Protein AF-A0A5K1K0B8-F1 (afdb_monomer)

InterPro domains:
  IPR001563 Peptidase S10, serine carboxypeptidase [PF00450] (5-102)
  IPR029058 Alpha/Beta hydrolase fold [G3DSA:3.40.50.1820] (1-110)
  IPR029058 Alpha/Beta hydrolase fold [SSF53474] (10-107)

Solvent-accessible surface area (backbone atoms only — not comparable to full-atom values): 13292 Å² total; per-residue (Å²): 133,56,65,64,24,70,62,35,40,52,29,40,79,66,72,46,72,46,76,51,72,35,16,38,45,14,81,89,72,34,40,64,57,55,53,52,50,46,49,54,18,37,42,63,92,38,65,26,72,94,64,81,63,17,10,62,39,70,32,94,87,73,40,80,36,31,38,21,28,29,54,76,57,35,34,45,37,43,32,57,84,14,28,84,54,33,58,76,67,29,45,68,56,37,48,43,46,43,53,38,59,73,74,39,82,60,54,61,18,26,65,42,74,44,97,87,69,50,79,47,46,36,79,39,74,38,76,89,49,64,52,100,63,73,78,47,71,81,59,45,74,38,67,76,103,48,76,75,46,69,51,66,75,55,67,69,57,53,54,53,48,54,61,47,58,78,67,63,72,86,79,89,68,79,79,75,83,85,67,80,90,75,88,77,83,81,88,85,83,89,83,90,82,90,77,87,80,80,77,78,80,73,87,70,86,73,86,77,81,83,86,79,86,91,131

pLDDT: mean 80.83, std 24.66, range [28.72, 98.56]

Radius of gyration: 24.15 Å; Cα contacts (8 Å, |Δi|>4): 281; chains: 1; bounding box: 70×45×61 Å

Structure (mmCIF, N/CA/C/O backbone):
data_AF-A0A5K1K0B8-F1
#
_entry.id   AF-A0A5K1K0B8-F1
#
loop_
_atom_site.group_PDB
_atom_site.id
_atom_site.type_symbol
_atom_site.label_atom_id
_atom_site.label_alt_id
_atom_site.label_comp_id
_atom_site.label_asym_id
_atom_site.label_entity_id
_atom_site.label_seq_id
_atom_site.pdbx_PDB_ins_code
_atom_site.Cartn_x
_atom_site.Cartn_y
_atom_site.Cartn_z
_atom_site.occupancy
_atom_site.B_iso_or_equiv
_atom_site.auth_seq_id
_atom_site.auth_comp_id
_atom_site.auth_asym_id
_atom_site.auth_atom_id
_atom_site.pdbx_PDB_model_num
ATOM 1 N N . MET A 1 1 ? 8.050 13.402 18.708 1.00 50.59 1 MET A N 1
ATOM 2 C CA . MET A 1 1 ? 6.615 13.274 18.382 1.00 50.59 1 MET A CA 1
ATOM 3 C C . MET A 1 1 ? 6.470 12.218 17.305 1.00 50.59 1 MET A C 1
ATOM 5 O O . MET A 1 1 ? 7.175 12.314 16.309 1.00 50.59 1 MET A O 1
ATOM 9 N N . ALA A 1 2 ? 5.617 11.218 17.516 1.00 68.62 2 ALA A N 1
ATOM 10 C CA . ALA A 1 2 ? 5.215 10.294 16.462 1.00 68.62 2 ALA A CA 1
ATOM 11 C C . ALA A 1 2 ? 4.198 11.010 15.557 1.00 68.62 2 ALA A C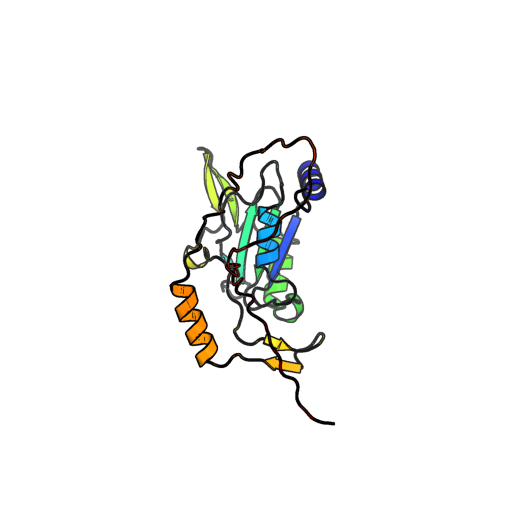 1
ATOM 13 O O . ALA A 1 2 ? 3.177 11.504 16.040 1.00 68.62 2 ALA A O 1
ATOM 14 N N . PHE A 1 3 ? 4.519 11.139 14.268 1.00 74.00 3 PHE A N 1
ATOM 15 C CA . PHE A 1 3 ? 3.668 11.784 13.262 1.00 74.00 3 PHE A CA 1
ATOM 16 C C . PHE A 1 3 ? 2.239 11.191 13.303 1.00 74.00 3 PHE A C 1
ATOM 18 O O . PHE A 1 3 ? 2.076 10.009 13.582 1.00 74.00 3 PHE A O 1
ATOM 25 N N . LEU A 1 4 ? 1.208 12.026 13.114 1.00 86.38 4 LEU A N 1
ATOM 26 C CA . LEU A 1 4 ? -0.233 11.686 13.149 1.00 86.38 4 LEU A CA 1
ATOM 27 C C . LEU A 1 4 ? -0.828 11.146 14.463 1.00 86.38 4 LEU A C 1
ATOM 29 O O . LEU A 1 4 ? -2.041 10.964 14.521 1.00 86.38 4 LEU A O 1
ATOM 33 N N . THR A 1 5 ? -0.055 10.933 15.530 1.00 88.44 5 THR A N 1
ATOM 34 C CA . THR A 1 5 ? -0.576 10.255 16.737 1.00 88.44 5 THR A CA 1
ATOM 35 C C . THR A 1 5 ? -1.745 10.983 17.406 1.00 88.44 5 THR A C 1
ATOM 37 O O . THR A 1 5 ? -2.705 10.333 17.811 1.00 88.44 5 THR A O 1
ATOM 40 N N . GLU A 1 6 ? -1.724 12.315 17.499 1.00 91.75 6 GLU A N 1
ATOM 41 C CA . GLU A 1 6 ? -2.847 13.066 18.088 1.00 91.75 6 GLU A CA 1
ATOM 42 C C . GLU A 1 6 ? -4.126 12.928 17.251 1.00 91.75 6 GLU A C 1
ATOM 44 O O . GLU A 1 6 ? -5.193 12.637 17.791 1.00 91.75 6 GLU A O 1
ATOM 49 N N . LEU A 1 7 ? -4.004 13.052 15.922 1.00 92.94 7 LEU A N 1
ATOM 50 C CA . LEU A 1 7 ? -5.110 12.836 14.987 1.00 92.94 7 LEU A CA 1
ATOM 51 C C . LEU A 1 7 ? -5.662 11.412 15.118 1.00 92.94 7 LEU A C 1
ATOM 53 O O . LEU A 1 7 ? -6.870 11.222 15.228 1.00 92.94 7 LEU A O 1
ATOM 57 N N . ALA A 1 8 ? -4.775 10.419 15.131 1.00 94.31 8 ALA A N 1
ATOM 58 C CA . ALA A 1 8 ? -5.122 9.007 15.201 1.00 94.31 8 ALA A CA 1
ATOM 59 C C . ALA A 1 8 ? -5.784 8.625 16.532 1.00 94.31 8 ALA A C 1
ATOM 61 O O . ALA A 1 8 ? -6.753 7.861 16.549 1.00 94.31 8 ALA A O 1
ATOM 62 N N . THR A 1 9 ? -5.299 9.188 17.639 1.00 92.25 9 THR A N 1
ATOM 63 C CA . THR A 1 9 ? -5.880 9.001 18.974 1.00 92.25 9 THR A CA 1
ATOM 64 C C . THR A 1 9 ? -7.286 9.591 19.018 1.00 92.25 9 THR A C 1
ATOM 66 O O . THR A 1 9 ? -8.226 8.887 19.380 1.00 92.25 9 THR A O 1
ATOM 69 N N . ASN A 1 10 ? -7.466 10.828 18.542 1.00 95.06 10 ASN A N 1
ATOM 70 C CA . ASN A 1 10 ? -8.782 11.464 18.501 1.00 95.06 10 ASN A CA 1
ATOM 71 C C . ASN A 1 10 ? -9.764 10.702 17.594 1.00 95.06 10 ASN A C 1
ATOM 73 O O . ASN A 1 10 ? -10.896 10.435 17.994 1.00 95.06 10 ASN A O 1
ATOM 77 N N . ALA A 1 11 ? -9.319 10.278 16.406 1.00 95.88 11 ALA A N 1
ATOM 78 C CA . ALA A 1 11 ? -10.119 9.453 15.503 1.00 95.88 11 ALA A CA 1
ATOM 79 C C . ALA A 1 11 ? -10.559 8.143 16.176 1.00 95.88 11 ALA A C 1
ATOM 81 O O . ALA A 1 11 ? -11.732 7.780 16.106 1.00 95.88 11 ALA A O 1
ATOM 82 N N . SER A 1 12 ? -9.648 7.484 16.902 1.00 94.00 12 SER A N 1
ATOM 83 C CA . SER A 1 12 ? -9.950 6.263 17.660 1.00 94.00 12 SER A CA 1
ATOM 84 C C . SER A 1 12 ? -11.019 6.510 18.732 1.00 94.00 12 SER A C 1
ATOM 86 O O . SER A 1 12 ? -12.000 5.774 18.800 1.00 94.00 12 SER A O 1
ATOM 88 N N . GLU A 1 13 ? -10.883 7.574 19.531 1.00 94.75 13 GLU A N 1
ATOM 89 C CA . GLU A 1 13 ? -11.851 7.952 20.578 1.00 94.75 13 GLU A CA 1
ATOM 90 C C . GLU A 1 13 ? -13.236 8.304 20.021 1.00 94.75 13 GLU A C 1
ATOM 92 O O . GLU A 1 13 ? -14.252 8.126 20.695 1.00 94.75 13 GLU A O 1
ATOM 97 N N . LYS A 1 14 ? -13.286 8.825 18.791 1.00 96.38 14 LYS A N 1
ATOM 98 C CA . LYS A 1 14 ? -14.525 9.199 18.097 1.00 96.38 14 LYS A CA 1
ATOM 99 C C . LYS A 1 14 ? -15.062 8.110 17.174 1.00 96.38 14 LYS A C 1
ATOM 101 O O . LYS A 1 14 ? -16.044 8.359 16.479 1.00 96.38 14 LYS A O 1
ATOM 106 N N . ASN A 1 15 ? -14.459 6.920 17.185 1.00 94.19 15 ASN A N 1
ATOM 107 C CA . ASN A 1 15 ? -14.831 5.804 16.317 1.00 94.19 15 ASN A CA 1
ATOM 108 C C . ASN A 1 15 ? -14.835 6.187 14.820 1.00 94.19 15 ASN A C 1
ATOM 110 O O . ASN A 1 15 ? -15.684 5.742 14.050 1.00 94.19 15 ASN A O 1
ATOM 114 N N . VAL A 1 16 ? -13.901 7.053 14.416 1.00 96.25 16 VAL A N 1
ATOM 115 C CA . VAL A 1 16 ? -13.688 7.454 13.023 1.00 96.25 16 VAL A CA 1
ATOM 116 C C . VAL A 1 16 ? -12.757 6.441 12.369 1.00 96.25 16 VAL A C 1
ATOM 118 O O . VAL A 1 16 ? -11.635 6.232 12.833 1.00 96.25 16 VAL A O 1
ATOM 121 N N . ALA A 1 17 ? -13.222 5.823 11.286 1.00 95.00 17 ALA A N 1
ATOM 122 C CA . ALA A 1 17 ? -12.405 4.924 10.485 1.00 95.00 17 ALA A CA 1
ATOM 123 C C . ALA A 1 17 ? -11.389 5.710 9.646 1.00 95.00 17 ALA A C 1
ATOM 125 O O . ALA A 1 17 ? -11.716 6.744 9.059 1.00 95.00 17 ALA A O 1
ATOM 126 N N . VAL A 1 18 ? -10.162 5.199 9.575 1.00 96.38 18 VAL A N 1
ATOM 127 C CA . VAL A 1 18 ? -9.082 5.762 8.761 1.00 96.38 18 VAL A CA 1
ATOM 128 C C . VAL A 1 18 ? -8.634 4.706 7.766 1.00 96.38 18 VAL A C 1
ATOM 130 O O . VAL A 1 18 ? -8.242 3.606 8.147 1.00 96.38 18 VAL A O 1
ATOM 133 N N . MET A 1 19 ? -8.670 5.046 6.482 1.00 97.00 19 MET A N 1
ATOM 134 C CA . MET A 1 19 ? -8.166 4.184 5.421 1.00 97.00 19 MET A CA 1
ATOM 135 C C . MET A 1 19 ? -7.033 4.884 4.683 1.00 97.00 19 MET A C 1
ATOM 137 O O . MET A 1 19 ? -7.197 5.996 4.182 1.00 97.00 19 MET A O 1
ATOM 141 N N . LEU A 1 20 ? -5.890 4.212 4.609 1.00 97.44 20 LEU A N 1
ATOM 142 C CA . LEU A 1 20 ? -4.734 4.621 3.826 1.00 97.44 20 LEU A CA 1
ATOM 143 C C . LEU A 1 20 ? -4.538 3.592 2.723 1.00 97.44 20 LEU A C 1
ATOM 145 O O . LEU A 1 20 ? -4.406 2.400 2.994 1.00 97.44 20 LEU A O 1
ATOM 149 N N . TYR A 1 21 ? -4.534 4.046 1.478 1.00 97.88 21 TYR A N 1
ATOM 150 C CA . TYR A 1 21 ? -4.360 3.167 0.334 1.00 97.88 21 TYR A CA 1
ATOM 151 C C . TYR A 1 21 ? -3.285 3.704 -0.604 1.00 97.88 21 TYR A C 1
ATOM 153 O O . TYR A 1 21 ? -3.011 4.905 -0.642 1.00 97.88 21 TYR A O 1
ATOM 161 N N . SER A 1 22 ? -2.608 2.805 -1.307 1.00 98.12 22 SER A N 1
ATOM 162 C CA . SER A 1 22 ? -1.477 3.145 -2.175 1.00 98.12 22 SER A CA 1
ATOM 163 C C . SER A 1 22 ? -1.423 2.206 -3.375 1.00 98.12 22 SER A C 1
ATOM 165 O O . SER A 1 22 ? -1.901 1.075 -3.302 1.00 98.12 22 SER A O 1
ATOM 167 N N . GLY A 1 23 ? -0.852 2.679 -4.479 1.00 97.88 23 GLY A N 1
ATOM 168 C CA . GLY A 1 23 ? -0.480 1.837 -5.610 1.00 97.88 23 GLY A CA 1
ATOM 169 C C . GLY A 1 23 ? 0.939 1.296 -5.420 1.00 97.88 23 GLY A C 1
ATOM 170 O O . GLY A 1 23 ? 1.815 2.030 -4.953 1.00 97.88 23 GLY A O 1
ATOM 171 N N . ASN A 1 24 ? 1.191 0.028 -5.748 1.00 96.44 24 ASN A N 1
ATOM 172 C CA . ASN A 1 24 ? 2.534 -0.555 -5.617 1.00 96.44 24 ASN A CA 1
ATOM 173 C C . ASN A 1 24 ? 3.552 0.037 -6.614 1.00 96.44 24 ASN A C 1
ATOM 175 O O . ASN A 1 24 ? 4.738 0.080 -6.295 1.00 96.44 24 ASN A O 1
ATOM 179 N N . ASP A 1 25 ? 3.096 0.535 -7.767 1.00 95.81 25 ASP A N 1
ATOM 180 C CA . ASP A 1 25 ? 3.929 1.132 -8.822 1.00 95.81 25 ASP A CA 1
ATOM 181 C C . ASP A 1 25 ? 4.172 2.642 -8.616 1.00 95.81 25 ASP A C 1
ATOM 183 O O . ASP A 1 25 ? 4.702 3.314 -9.504 1.00 95.81 25 ASP A O 1
ATOM 187 N N . ASP A 1 26 ? 3.751 3.222 -7.485 1.00 95.38 26 ASP A N 1
ATOM 188 C CA . ASP A 1 26 ? 3.970 4.644 -7.214 1.00 95.38 26 ASP A CA 1
ATOM 189 C C . ASP A 1 26 ? 5.406 4.899 -6.739 1.00 95.38 26 ASP A C 1
ATOM 191 O O . ASP A 1 26 ? 5.812 4.458 -5.664 1.00 95.38 26 ASP A O 1
ATOM 195 N N . SER A 1 27 ? 6.174 5.651 -7.527 1.00 91.75 27 SER A N 1
ATOM 196 C CA . SER A 1 27 ? 7.515 6.112 -7.161 1.00 91.75 27 SER A CA 1
ATOM 197 C C . SER A 1 27 ? 7.545 7.541 -6.608 1.00 91.75 27 SER A C 1
ATOM 199 O O . SER A 1 27 ? 8.566 7.938 -6.045 1.00 91.75 27 SER A O 1
ATOM 201 N N . LEU A 1 28 ? 6.453 8.313 -6.725 1.00 92.31 28 LEU A N 1
ATOM 202 C CA . LEU A 1 28 ? 6.348 9.661 -6.157 1.00 92.31 28 LEU A CA 1
ATOM 203 C C . LEU A 1 28 ? 6.057 9.592 -4.657 1.00 92.31 28 LEU A C 1
ATOM 205 O O . LEU A 1 28 ? 6.730 10.249 -3.862 1.00 92.31 28 LEU A O 1
ATOM 209 N N . VAL A 1 29 ? 5.063 8.787 -4.275 1.00 94.75 29 VAL A N 1
ATOM 210 C CA . VAL A 1 29 ? 4.673 8.547 -2.879 1.00 94.75 29 VAL A CA 1
ATOM 211 C C . VAL A 1 29 ? 4.571 7.042 -2.650 1.00 94.75 29 VAL A C 1
ATOM 213 O O . VAL A 1 29 ? 3.494 6.465 -2.529 1.00 94.75 29 VAL A O 1
ATOM 216 N N . ALA A 1 30 ? 5.733 6.391 -2.612 1.00 95.06 30 ALA A N 1
ATOM 217 C CA . ALA A 1 30 ? 5.810 4.941 -2.507 1.00 95.06 30 ALA A CA 1
ATOM 218 C C . ALA A 1 30 ? 5.079 4.395 -1.272 1.00 95.06 30 ALA A C 1
ATOM 220 O O . ALA A 1 30 ? 5.259 4.880 -0.151 1.00 95.06 30 ALA A O 1
ATOM 221 N N . HIS A 1 31 ? 4.323 3.315 -1.476 1.00 96.50 31 HIS A N 1
ATOM 222 C CA . HIS A 1 31 ? 3.523 2.650 -0.444 1.00 96.50 31 HIS A CA 1
ATOM 223 C C . HIS A 1 31 ? 4.323 2.268 0.811 1.00 96.50 31 HIS A C 1
ATOM 225 O O . HIS A 1 31 ? 3.808 2.346 1.925 1.00 96.50 31 HIS A O 1
ATOM 231 N N . ARG A 1 32 ? 5.616 1.944 0.668 1.00 94.31 32 ARG A N 1
ATOM 232 C CA . ARG A 1 32 ? 6.493 1.651 1.811 1.00 94.31 32 ARG A CA 1
ATOM 233 C C . ARG A 1 32 ? 6.603 2.831 2.784 1.00 94.31 32 ARG A C 1
ATOM 235 O O . ARG A 1 32 ? 6.718 2.620 3.988 1.00 94.31 32 ARG A O 1
ATOM 242 N N . GLY A 1 33 ? 6.535 4.068 2.290 1.00 94.31 33 GLY A N 1
ATOM 243 C CA . GLY A 1 33 ? 6.468 5.262 3.135 1.00 94.31 33 GLY A CA 1
ATOM 244 C C . GLY A 1 33 ? 5.190 5.292 3.975 1.00 94.31 33 GLY A C 1
ATOM 245 O O . GLY A 1 33 ? 5.258 5.532 5.181 1.00 94.31 33 GLY A O 1
ATOM 246 N N . THR A 1 34 ? 4.046 4.968 3.367 1.00 95.50 34 THR A N 1
ATOM 247 C CA . THR A 1 34 ? 2.757 4.813 4.060 1.00 95.50 34 THR A CA 1
ATOM 248 C C . THR A 1 34 ? 2.847 3.759 5.164 1.00 95.50 34 THR A C 1
ATOM 250 O O . THR A 1 34 ? 2.461 4.028 6.299 1.00 95.50 34 THR A O 1
ATOM 253 N N . GLU A 1 35 ? 3.422 2.590 4.875 1.00 95.25 35 GLU A N 1
ATOM 254 C CA . GLU A 1 35 ? 3.600 1.507 5.854 1.00 95.25 35 GLU A CA 1
ATOM 255 C C . GLU A 1 35 ? 4.479 1.923 7.041 1.00 95.25 35 GLU A C 1
ATOM 257 O O . GLU A 1 35 ? 4.136 1.652 8.193 1.00 95.25 35 GLU A O 1
ATOM 262 N N . VAL A 1 36 ? 5.591 2.620 6.782 1.00 94.44 36 VAL A N 1
ATOM 263 C CA . VAL A 1 36 ? 6.480 3.137 7.836 1.00 94.44 36 VAL A CA 1
ATOM 264 C C . VAL A 1 36 ? 5.761 4.173 8.700 1.00 94.44 36 VAL A C 1
ATOM 266 O O . VAL A 1 36 ? 5.883 4.141 9.925 1.00 94.44 36 VAL A O 1
ATOM 269 N N . VAL A 1 37 ? 4.990 5.076 8.088 1.00 94.56 37 VAL A N 1
ATOM 270 C CA . VAL A 1 37 ? 4.190 6.066 8.822 1.00 94.56 37 VAL A CA 1
ATOM 271 C C . VAL A 1 37 ? 3.155 5.377 9.706 1.00 94.56 37 VAL A C 1
ATOM 273 O O . VAL A 1 37 ? 3.053 5.723 10.884 1.00 94.56 37 VAL A O 1
ATOM 276 N N . ILE A 1 38 ? 2.434 4.382 9.182 1.00 95.3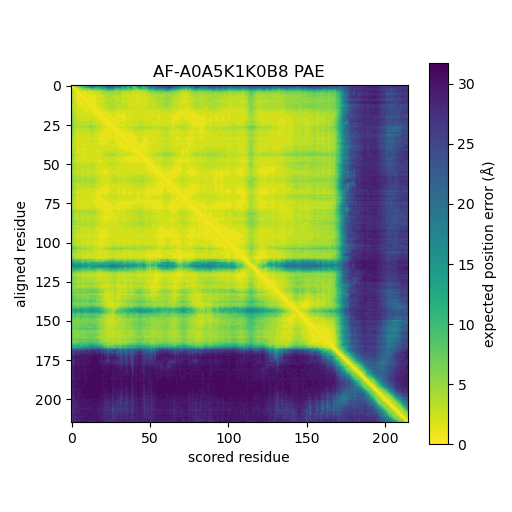8 38 ILE A N 1
ATOM 277 C CA . ILE A 1 38 ? 1.468 3.600 9.961 1.00 95.38 38 ILE A CA 1
ATOM 278 C C . ILE A 1 38 ? 2.163 2.932 11.142 1.00 95.38 38 ILE A C 1
ATOM 280 O O . ILE A 1 38 ? 1.705 3.085 12.272 1.00 95.38 38 ILE A O 1
ATOM 284 N N . GLN A 1 39 ? 3.286 2.247 10.911 1.00 95.06 39 GLN A N 1
ATOM 285 C CA . GLN A 1 39 ? 3.991 1.550 11.986 1.00 95.06 39 GLN A CA 1
ATOM 286 C C . GLN A 1 39 ? 4.575 2.483 13.047 1.00 95.06 39 GLN A C 1
ATOM 288 O O . GLN A 1 39 ? 4.790 2.065 14.180 1.00 95.06 39 GLN A O 1
ATOM 293 N N . ASN A 1 40 ? 4.786 3.757 12.720 1.00 94.88 40 ASN A N 1
ATOM 294 C CA . ASN A 1 40 ? 5.222 4.757 13.687 1.00 94.88 40 ASN A CA 1
ATOM 295 C C . ASN A 1 40 ? 4.057 5.528 14.340 1.00 94.88 40 ASN A C 1
ATOM 297 O O . ASN A 1 40 ? 4.301 6.323 15.245 1.00 94.88 40 ASN A O 1
ATOM 301 N N . THR A 1 41 ? 2.805 5.311 13.922 1.00 95.00 41 THR A N 1
ATOM 302 C CA . THR A 1 41 ? 1.610 6.005 14.438 1.00 95.00 41 THR A CA 1
ATOM 303 C C . THR A 1 41 ? 0.927 5.181 15.532 1.00 95.00 41 THR A C 1
ATOM 305 O O . THR A 1 41 ? 0.734 3.979 15.374 1.00 95.00 41 THR A O 1
ATOM 308 N N . THR A 1 42 ? 0.496 5.813 16.628 1.00 94.12 42 THR A N 1
ATOM 309 C CA . THR A 1 42 ? -0.319 5.148 17.663 1.00 94.12 42 THR A CA 1
ATOM 310 C C . THR A 1 42 ? -1.810 5.329 17.395 1.00 94.12 42 THR A C 1
ATOM 312 O O . THR A 1 42 ? -2.301 6.456 17.369 1.00 94.12 42 THR A O 1
ATOM 315 N N . PHE A 1 43 ? -2.535 4.218 17.231 1.00 94.06 43 PHE A N 1
ATOM 316 C CA . PHE A 1 43 ? -3.985 4.183 17.009 1.00 94.06 43 PHE A CA 1
ATOM 317 C C . PHE A 1 43 ? -4.636 3.033 17.783 1.00 94.06 43 PHE A C 1
ATOM 319 O O . PHE A 1 43 ? -4.088 1.933 17.894 1.00 94.06 43 PHE A O 1
ATOM 326 N N . GLY A 1 44 ? -5.808 3.289 18.370 1.00 92.56 44 GLY A N 1
ATOM 327 C CA . GLY A 1 44 ? -6.461 2.343 19.280 1.00 92.56 44 GLY A CA 1
ATOM 328 C C . GLY A 1 44 ? -5.585 1.938 20.477 1.00 92.56 44 GLY A C 1
ATOM 329 O O . GLY A 1 44 ? -5.631 0.791 20.911 1.00 92.56 44 GLY A O 1
A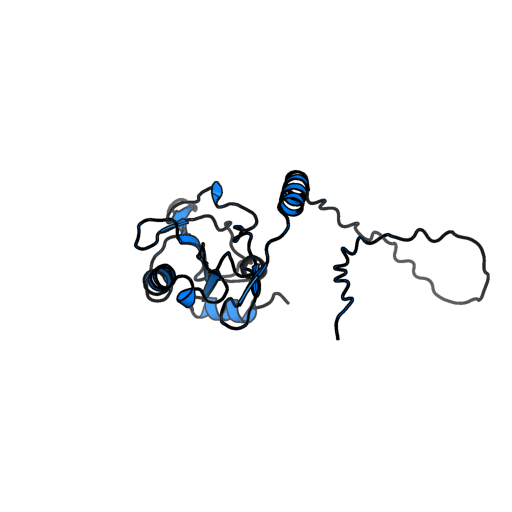TOM 330 N N . GLY A 1 45 ? -4.747 2.858 20.971 1.00 92.06 45 GLY A N 1
ATOM 331 C CA . GLY A 1 45 ? -3.887 2.662 22.147 1.00 92.06 45 GLY A CA 1
ATOM 332 C C . GLY A 1 45 ? -2.594 1.870 21.916 1.00 92.06 45 GLY A C 1
ATOM 333 O O . GLY A 1 45 ? -1.805 1.739 22.847 1.00 92.06 45 GLY A O 1
ATOM 334 N N . ILE A 1 46 ? -2.346 1.369 20.701 1.00 93.00 46 ILE A N 1
ATOM 335 C CA . ILE A 1 46 ? -1.159 0.572 20.354 1.00 93.00 46 ILE A CA 1
ATOM 336 C C . ILE A 1 46 ? -0.461 1.216 19.151 1.00 93.00 46 ILE A C 1
ATOM 338 O O . ILE A 1 46 ? -1.121 1.695 18.226 1.00 93.00 46 ILE A O 1
ATOM 342 N N . GLN A 1 47 ? 0.873 1.264 19.176 1.00 95.38 47 GLN A N 1
ATOM 343 C CA . GLN A 1 47 ? 1.658 1.757 18.047 1.00 95.38 47 GLN A CA 1
ATOM 344 C C . GLN A 1 47 ? 1.638 0.742 16.903 1.00 95.38 47 GLN A C 1
ATOM 346 O O . GLN A 1 47 ? 2.018 -0.410 17.105 1.00 95.38 47 GLN A O 1
ATOM 351 N N . GLY A 1 48 ? 1.231 1.198 15.718 1.00 95.25 48 GLY A N 1
ATOM 352 C CA . GLY A 1 48 ? 1.350 0.437 14.486 1.00 95.25 48 GLY A CA 1
ATOM 353 C C . GLY A 1 48 ? 0.470 -0.810 14.412 1.00 95.25 48 GLY A C 1
ATOM 354 O O . GLY A 1 48 ? -0.269 -1.135 15.339 1.00 95.25 48 GLY A O 1
ATOM 355 N N . PHE A 1 49 ? 0.509 -1.528 13.291 1.00 96.31 49 PHE A N 1
ATOM 356 C CA . PHE A 1 49 ? -0.196 -2.807 13.192 1.00 96.31 49 PHE A CA 1
ATOM 357 C C . PHE A 1 49 ? 0.530 -3.887 13.986 1.00 96.31 49 PHE A C 1
ATOM 359 O O . PHE A 1 49 ? 1.749 -4.035 13.884 1.00 96.31 49 PHE A O 1
ATOM 366 N N . SER A 1 50 ? -0.241 -4.670 14.738 1.00 95.12 50 SER A N 1
ATOM 367 C CA . SER A 1 50 ? 0.276 -5.787 15.536 1.00 95.12 50 SER A CA 1
ATOM 368 C C . SER A 1 50 ? 0.615 -7.011 14.684 1.00 95.12 50 SER A C 1
ATOM 370 O O . SER A 1 50 ? 1.412 -7.858 15.093 1.00 95.12 50 SER A O 1
ATOM 372 N N . ARG A 1 51 ? 0.033 -7.096 13.484 1.00 94.06 51 ARG A N 1
ATOM 373 C CA . ARG A 1 51 ? 0.322 -8.117 12.481 1.00 94.06 51 ARG A CA 1
ATOM 374 C C . ARG A 1 51 ? 0.780 -7.474 11.186 1.00 94.06 51 ARG A C 1
ATOM 376 O O . ARG A 1 51 ? 0.345 -6.388 10.811 1.00 94.06 51 ARG A O 1
ATOM 383 N N . ARG A 1 52 ? 1.702 -8.150 10.508 1.00 93.69 52 ARG A N 1
ATOM 384 C CA . ARG A 1 52 ? 2.244 -7.673 9.242 1.00 93.69 52 ARG A CA 1
ATOM 385 C C . ARG A 1 52 ? 1.188 -7.848 8.137 1.00 93.69 52 ARG A C 1
ATOM 387 O O . ARG A 1 52 ? 0.734 -8.976 7.941 1.00 93.69 52 ARG A O 1
ATOM 394 N N . PRO A 1 53 ? 0.859 -6.793 7.368 1.00 96.44 53 PRO A N 1
ATOM 395 C CA . PRO A 1 53 ? -0.034 -6.910 6.220 1.00 96.44 53 PRO A CA 1
ATOM 396 C C . PRO A 1 53 ? 0.432 -7.996 5.241 1.00 96.44 53 PRO A C 1
ATOM 398 O O . PRO A 1 53 ? 1.563 -7.965 4.748 1.00 96.44 53 PRO A O 1
ATOM 401 N N . SER A 1 54 ? -0.428 -8.984 4.999 1.00 97.19 54 SER A N 1
ATOM 402 C CA . SER A 1 54 ? -0.166 -10.091 4.063 1.00 97.19 54 SER A CA 1
ATOM 403 C C . SER A 1 54 ? -1.439 -10.785 3.555 1.00 97.19 54 SER A C 1
ATOM 405 O O . SER A 1 54 ? -1.360 -11.826 2.903 1.00 97.19 54 SER A O 1
ATOM 407 N N . THR A 1 55 ? -2.617 -10.218 3.835 1.00 98.25 55 THR A N 1
ATOM 408 C CA . THR A 1 55 ? -3.902 -10.774 3.397 1.00 98.25 55 THR A CA 1
ATOM 409 C C . THR A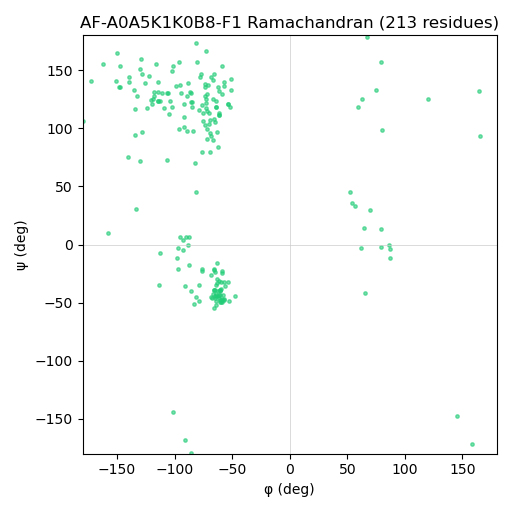 1 55 ? -4.212 -10.307 1.979 1.00 98.25 55 THR A C 1
ATOM 411 O O . THR A 1 55 ? -4.274 -9.094 1.758 1.00 98.25 55 THR A O 1
ATOM 414 N N . PRO A 1 56 ? -4.424 -11.215 1.013 1.00 98.12 56 PRO A N 1
ATOM 415 C CA . PRO A 1 56 ? -4.846 -10.824 -0.321 1.00 98.12 56 PRO A CA 1
ATOM 416 C C . PRO A 1 56 ? -6.295 -10.325 -0.303 1.00 98.12 56 PRO A C 1
ATOM 418 O O . PRO A 1 56 ? -7.166 -10.953 0.298 1.00 98.12 56 PRO A O 1
ATOM 421 N N . TRP A 1 57 ? -6.572 -9.233 -1.013 1.00 98.31 57 TRP A N 1
ATOM 422 C CA . TRP A 1 57 ? -7.943 -8.892 -1.403 1.00 98.31 57 TRP A CA 1
ATOM 423 C C . TRP A 1 57 ? -8.185 -9.259 -2.866 1.00 98.31 57 TRP A C 1
ATOM 425 O O . TRP A 1 57 ? -7.248 -9.325 -3.665 1.00 98.31 57 TRP A O 1
ATOM 435 N N . ILE A 1 58 ? -9.444 -9.529 -3.204 1.00 97.88 58 ILE A N 1
ATOM 436 C CA . ILE A 1 58 ? -9.844 -10.063 -4.507 1.00 97.88 58 ILE A CA 1
ATOM 437 C C . ILE A 1 58 ? -10.612 -8.994 -5.284 1.00 97.88 58 ILE A C 1
ATOM 439 O O . ILE A 1 58 ? -11.517 -8.364 -4.735 1.00 97.88 58 ILE A O 1
ATOM 443 N N . ASP A 1 59 ? -10.228 -8.769 -6.539 1.00 97.06 59 ASP A N 1
ATOM 444 C CA . ASP A 1 59 ? -10.918 -7.848 -7.439 1.00 97.06 59 ASP A CA 1
ATOM 445 C C . ASP A 1 59 ? -12.166 -8.479 -8.082 1.00 97.06 59 ASP A C 1
ATOM 447 O O . ASP A 1 59 ? -12.446 -9.670 -7.933 1.00 97.06 59 ASP A O 1
ATOM 451 N N . ASP A 1 60 ? -12.939 -7.675 -8.815 1.00 97.19 60 ASP A N 1
ATOM 452 C CA . ASP A 1 60 ? -14.186 -8.131 -9.448 1.00 97.19 60 ASP A CA 1
ATOM 453 C C . ASP A 1 60 ? -13.966 -9.227 -10.515 1.00 97.19 60 ASP A C 1
ATOM 455 O O . ASP A 1 60 ? -14.916 -9.918 -10.887 1.00 97.19 60 ASP A O 1
ATOM 459 N N . ALA A 1 61 ? -12.731 -9.416 -10.997 1.00 96.75 61 ALA A N 1
ATOM 460 C CA . ALA A 1 61 ? -12.364 -10.492 -11.918 1.00 96.75 61 ALA A CA 1
ATOM 461 C C . ALA A 1 61 ? -11.954 -11.789 -11.193 1.00 96.75 61 ALA A C 1
ATOM 463 O O . ALA A 1 61 ? -11.630 -12.782 -11.848 1.00 96.75 61 ALA A O 1
ATOM 464 N N . GLY A 1 62 ? -11.968 -11.801 -9.858 1.00 96.81 62 GLY A N 1
ATOM 465 C CA . GLY A 1 62 ? -11.530 -12.937 -9.051 1.00 96.81 62 GLY A CA 1
ATOM 466 C C . GLY A 1 62 ? -10.009 -13.048 -8.920 1.00 96.81 62 GLY A C 1
ATOM 467 O O . GLY A 1 62 ? -9.515 -14.094 -8.499 1.00 96.81 62 GLY A O 1
ATOM 468 N N . LEU A 1 63 ? -9.257 -12.005 -9.286 1.00 96.50 63 LEU A N 1
ATOM 469 C CA . LEU A 1 63 ? -7.799 -11.975 -9.197 1.00 96.50 63 LEU A CA 1
ATOM 470 C C . LEU A 1 63 ? -7.351 -11.285 -7.908 1.00 96.50 63 LEU A C 1
ATOM 472 O O . LEU A 1 63 ? -8.070 -10.467 -7.337 1.00 96.50 63 LEU A O 1
ATOM 476 N N . VAL A 1 64 ? -6.131 -11.584 -7.458 1.00 96.38 64 VAL A N 1
ATOM 477 C CA . VAL A 1 64 ? -5.517 -10.844 -6.349 1.00 96.38 64 VAL A CA 1
ATOM 478 C C . VAL A 1 64 ? -5.319 -9.391 -6.784 1.00 96.38 64 VAL A C 1
ATOM 480 O O . VAL A 1 64 ? -4.630 -9.108 -7.767 1.00 96.38 64 VAL A O 1
ATOM 483 N N . GLY A 1 65 ? -5.969 -8.479 -6.066 1.00 96.19 65 GLY A N 1
ATOM 484 C CA . GLY A 1 65 ? -5.899 -7.040 -6.295 1.00 96.19 65 GLY A CA 1
ATOM 485 C C . GLY A 1 65 ? -4.744 -6.359 -5.562 1.00 96.19 65 GLY A C 1
ATOM 486 O O . GLY A 1 65 ? -4.367 -5.244 -5.918 1.00 96.19 65 GLY A O 1
ATOM 487 N N . GLY A 1 66 ? -4.187 -7.029 -4.552 1.00 96.88 66 GLY A N 1
ATOM 488 C CA . GLY A 1 66 ? -3.079 -6.569 -3.724 1.00 96.88 66 GLY A CA 1
ATOM 489 C C . GLY A 1 66 ? -3.231 -7.057 -2.282 1.00 96.88 66 GLY A C 1
ATOM 490 O O . GLY A 1 66 ? -3.769 -8.139 -2.045 1.00 96.88 66 GLY A O 1
ATOM 491 N N . VAL A 1 67 ? -2.771 -6.259 -1.315 1.00 98.19 67 VAL A N 1
ATOM 492 C CA . VAL A 1 67 ? -2.776 -6.601 0.120 1.00 98.19 67 VAL A CA 1
ATOM 493 C C . VAL A 1 67 ? -3.710 -5.681 0.892 1.00 98.19 67 VAL A C 1
ATOM 495 O O . VAL A 1 67 ? -3.739 -4.481 0.644 1.00 98.19 67 VAL A O 1
ATOM 498 N N . VAL A 1 68 ? -4.456 -6.227 1.849 1.00 98.56 68 VAL A N 1
ATOM 499 C CA . VAL A 1 68 ? -5.280 -5.457 2.787 1.00 98.56 68 VAL A CA 1
ATOM 500 C C . VAL A 1 68 ? -4.977 -5.867 4.223 1.00 98.56 68 VAL A C 1
ATOM 502 O O . VAL A 1 68 ? -4.658 -7.020 4.506 1.00 98.56 68 VAL A O 1
ATOM 505 N N . HIS A 1 69 ? -5.070 -4.920 5.147 1.00 98.38 69 HIS A N 1
ATOM 506 C CA . HIS A 1 69 ? -4.966 -5.181 6.577 1.00 98.38 69 HIS A CA 1
ATOM 507 C C . HIS A 1 69 ? -5.826 -4.198 7.352 1.00 98.38 69 HIS A C 1
ATOM 509 O O . HIS A 1 69 ? -5.804 -3.005 7.049 1.00 98.38 69 HIS A O 1
ATOM 515 N N . GLN A 1 70 ? -6.570 -4.683 8.343 1.00 98.31 70 GLN A N 1
ATOM 516 C CA . GLN A 1 70 ? -7.436 -3.853 9.170 1.00 98.31 70 GLN A CA 1
ATOM 517 C C . GLN A 1 70 ? -7.243 -4.173 10.652 1.00 98.31 70 GLN A C 1
ATOM 519 O O . GLN A 1 70 ? -7.353 -5.321 11.082 1.00 98.31 70 GLN A O 1
ATOM 524 N N . GLU A 1 71 ? -6.998 -3.146 11.461 1.00 96.50 71 GLU A N 1
ATOM 525 C CA . GLU A 1 71 ? -6.938 -3.249 12.921 1.00 96.50 71 GLU A CA 1
ATOM 526 C C . GLU A 1 71 ? -7.437 -1.953 13.548 1.00 96.50 71 GLU A C 1
ATOM 528 O O . GLU A 1 71 ? -7.010 -0.873 13.154 1.00 96.50 71 GLU A O 1
ATOM 533 N N . ARG A 1 72 ? -8.284 -2.045 14.582 1.00 95.88 72 ARG A N 1
ATOM 534 C CA . ARG A 1 72 ? -8.648 -0.893 15.434 1.00 95.88 72 ARG A CA 1
ATOM 535 C C . ARG A 1 72 ? -9.149 0.322 14.625 1.00 95.88 72 ARG A C 1
ATOM 537 O O . ARG A 1 72 ? -8.735 1.450 14.875 1.00 95.88 72 ARG A O 1
ATOM 544 N N . ASN A 1 73 ? -10.032 0.069 13.653 1.00 95.62 73 ASN A N 1
ATOM 545 C CA . ASN A 1 73 ? -10.604 1.043 12.707 1.00 95.62 73 ASN A CA 1
ATOM 546 C C . ASN A 1 73 ? -9.607 1.696 11.734 1.00 95.62 73 ASN A C 1
ATOM 548 O O . ASN A 1 73 ? -9.94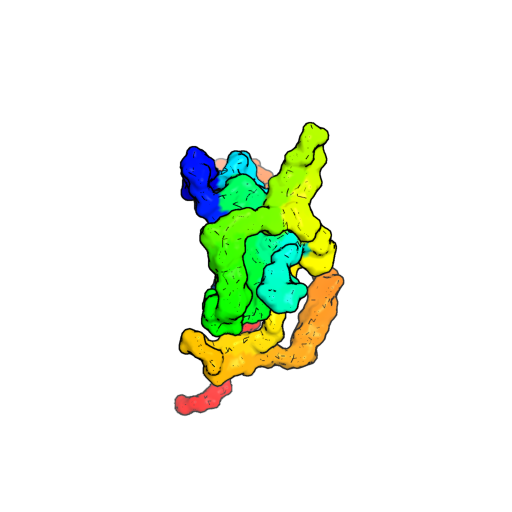2 2.682 11.077 1.00 95.62 73 ASN A O 1
ATOM 552 N N . TRP A 1 74 ? -8.402 1.145 11.617 1.00 97.12 74 TRP A N 1
ATOM 553 C CA . TRP A 1 74 ? -7.422 1.534 10.614 1.00 97.12 74 TRP A CA 1
ATOM 554 C C . TRP A 1 74 ? -7.322 0.464 9.544 1.00 97.12 74 TRP A C 1
ATOM 556 O O . TRP A 1 74 ? -7.144 -0.707 9.864 1.00 97.12 74 TRP A O 1
ATOM 566 N N . THR A 1 75 ? -7.408 0.882 8.286 1.00 98.31 75 THR A N 1
ATOM 567 C CA . THR A 1 75 ? -7.244 0.019 7.116 1.00 98.31 75 THR A CA 1
ATOM 568 C C . THR A 1 75 ? -6.052 0.485 6.296 1.00 98.31 75 THR A C 1
ATOM 570 O O . THR A 1 75 ? -5.973 1.654 5.918 1.00 98.31 75 THR A O 1
ATOM 573 N N . TYR A 1 76 ? -5.147 -0.439 5.989 1.00 98.31 76 TYR A N 1
ATOM 574 C CA . TYR A 1 76 ? -4.165 -0.286 4.924 1.00 98.31 76 TYR A CA 1
ATOM 575 C C . TYR A 1 76 ? -4.573 -1.151 3.740 1.00 98.31 76 TYR A C 1
ATOM 577 O O . TYR A 1 76 ? -4.868 -2.333 3.918 1.00 98.31 76 TYR A O 1
ATOM 585 N N . LEU A 1 77 ? -4.585 -0.571 2.542 1.00 98.56 77 LEU A N 1
ATOM 586 C CA . LEU A 1 77 ? -4.869 -1.303 1.313 1.00 98.56 77 LEU A CA 1
ATOM 587 C C . LEU A 1 77 ? -3.864 -0.936 0.222 1.00 98.56 77 LEU A C 1
ATOM 589 O O . LEU A 1 77 ? -3.808 0.198 -0.249 1.00 98.56 77 LEU A O 1
ATOM 593 N N . LEU A 1 78 ? -3.089 -1.919 -0.211 1.00 98.38 78 LEU A N 1
ATOM 594 C CA . LEU A 1 78 ? -2.210 -1.811 -1.362 1.00 98.38 78 LEU A CA 1
ATOM 595 C C . LEU A 1 78 ? -2.928 -2.331 -2.607 1.00 98.38 78 LEU A C 1
ATOM 597 O O . LEU A 1 78 ? -3.463 -3.441 -2.595 1.00 98.38 78 LEU A O 1
ATOM 601 N N . VAL A 1 79 ? -2.904 -1.545 -3.680 1.00 98.31 79 VAL A N 1
ATOM 602 C CA . VAL A 1 79 ? -3.399 -1.930 -5.004 1.00 98.31 79 VAL A CA 1
ATOM 603 C C . VAL A 1 79 ? -2.213 -2.284 -5.889 1.00 98.31 79 VAL A C 1
ATOM 605 O O . VAL A 1 79 ? -1.353 -1.448 -6.158 1.00 98.31 79 VAL A O 1
ATOM 608 N N . GLU A 1 80 ? -2.175 -3.529 -6.344 1.00 95.94 80 GLU A N 1
ATOM 609 C CA . GLU A 1 80 ? -1.171 -4.017 -7.280 1.00 95.94 80 GLU A CA 1
ATOM 610 C C . GLU A 1 80 ? -1.483 -3.554 -8.714 1.00 95.94 80 GLU A C 1
ATOM 612 O O . GLU A 1 80 ? -2.650 -3.482 -9.122 1.00 95.94 80 GLU A O 1
ATOM 617 N N . GLY A 1 81 ? -0.443 -3.258 -9.493 1.00 93.06 81 GLY A N 1
ATOM 618 C CA . GLY A 1 81 ? -0.541 -2.802 -10.881 1.00 93.06 81 GLY A CA 1
ATOM 619 C C . GLY A 1 81 ? -1.113 -1.391 -11.014 1.00 93.06 81 GLY A C 1
ATOM 620 O O . GLY A 1 81 ? -1.819 -1.095 -11.981 1.00 93.06 81 GLY A O 1
ATOM 621 N N . ALA A 1 82 ? -0.890 -0.540 -10.013 1.00 95.44 82 ALA A N 1
ATOM 622 C CA . ALA A 1 82 ? -1.325 0.850 -10.011 1.00 95.44 82 ALA A CA 1
ATOM 623 C C . ALA A 1 82 ? -0.242 1.745 -9.404 1.00 95.44 82 ALA A C 1
ATOM 625 O O . ALA A 1 82 ? 0.432 1.354 -8.456 1.00 95.44 82 ALA A O 1
ATOM 626 N N . GLY A 1 83 ? -0.090 2.955 -9.940 1.00 94.25 83 GLY A N 1
ATOM 627 C CA . GLY A 1 83 ? 0.810 3.982 -9.417 1.00 94.25 83 GLY A CA 1
ATOM 628 C C . GLY A 1 83 ? 0.061 5.048 -8.617 1.00 94.25 83 GLY A C 1
ATOM 629 O O . GLY A 1 83 ? -0.917 4.753 -7.932 1.00 94.25 83 GLY A O 1
ATOM 630 N N . HIS A 1 84 ? 0.516 6.301 -8.718 1.00 94.62 84 HIS A N 1
ATOM 631 C CA . HIS A 1 84 ? 0.013 7.417 -7.907 1.00 94.62 84 HIS A CA 1
ATOM 632 C C . HIS A 1 84 ? -1.491 7.686 -8.080 1.00 94.62 84 HIS A C 1
ATOM 634 O O . HIS A 1 84 ? -2.199 8.002 -7.127 1.00 94.62 84 HIS A O 1
ATOM 640 N N . LEU A 1 85 ? -1.999 7.555 -9.309 1.00 94.50 85 LEU A N 1
ATOM 641 C CA . LEU A 1 85 ? -3.394 7.829 -9.649 1.00 94.50 85 LEU A CA 1
ATOM 642 C C . LEU A 1 85 ? -4.133 6.512 -9.894 1.00 94.50 85 LEU A C 1
ATOM 644 O O . LEU A 1 85 ? -4.465 6.171 -11.029 1.00 94.50 85 LEU A O 1
ATOM 648 N N . ILE A 1 86 ? -4.405 5.772 -8.817 1.00 96.56 86 ILE A N 1
ATOM 649 C CA . ILE A 1 86 ? -4.976 4.415 -8.873 1.00 96.56 86 ILE A CA 1
ATOM 650 C C . ILE A 1 86 ? -6.252 4.361 -9.718 1.00 96.56 86 ILE A C 1
ATOM 652 O O . ILE A 1 86 ? -6.348 3.536 -10.619 1.00 96.56 86 ILE A O 1
ATOM 656 N N . SER A 1 87 ? -7.207 5.270 -9.502 1.00 96.12 87 SER A N 1
ATOM 657 C CA . SER A 1 87 ? -8.468 5.293 -10.262 1.00 96.12 87 SER A CA 1
ATOM 658 C C . SER A 1 87 ? -8.294 5.599 -11.746 1.00 96.12 87 SER A C 1
ATOM 660 O O . SER A 1 87 ? -9.150 5.237 -12.546 1.00 96.12 87 SER A O 1
ATOM 662 N N . TYR A 1 88 ? -7.202 6.266 -12.117 1.00 92.94 88 TYR A N 1
ATOM 663 C CA . TYR A 1 88 ? -6.871 6.527 -13.512 1.00 92.94 88 TYR A CA 1
ATOM 664 C C . TYR A 1 88 ? -6.194 5.310 -14.156 1.00 92.94 88 TYR A C 1
ATOM 666 O O . TYR A 1 88 ? -6.559 4.917 -15.260 1.00 92.94 88 TYR A O 1
ATOM 674 N N . GLN A 1 89 ? -5.230 4.696 -13.465 1.00 91.75 89 GLN A N 1
ATOM 675 C CA . GLN A 1 89 ? -4.436 3.585 -14.005 1.00 91.75 89 GLN A CA 1
ATOM 676 C C . GLN A 1 89 ? -5.179 2.247 -13.958 1.00 91.75 89 GLN A C 1
ATOM 678 O O . GLN A 1 89 ? -5.029 1.425 -14.858 1.00 91.75 89 GLN A O 1
ATOM 683 N N . ASN A 1 90 ? -5.993 2.031 -12.927 1.00 95.44 90 ASN A N 1
ATOM 684 C CA . ASN A 1 90 ? -6.772 0.817 -12.742 1.00 95.44 90 ASN A CA 1
ATOM 685 C C . ASN A 1 90 ? -8.175 1.142 -12.189 1.00 95.44 90 ASN A C 1
ATOM 687 O O . ASN A 1 90 ? -8.460 0.919 -11.007 1.00 95.44 90 ASN A O 1
ATOM 691 N N . PRO A 1 91 ? -9.079 1.671 -13.037 1.00 96.69 91 PRO A N 1
ATOM 692 C CA . PRO A 1 91 ? -10.417 2.082 -12.614 1.00 96.69 91 PRO A CA 1
ATOM 693 C C . PRO A 1 91 ? -11.252 0.920 -12.065 1.00 96.69 91 PRO A C 1
ATOM 695 O O . PRO A 1 91 ? -12.051 1.127 -11.157 1.00 96.69 91 PRO A O 1
ATOM 698 N N . SER A 1 92 ? -11.049 -0.303 -12.572 1.00 97.88 92 SER A N 1
ATOM 699 C CA . SER A 1 92 ? -11.765 -1.490 -12.091 1.00 97.88 92 SER A CA 1
ATOM 700 C C . SER A 1 92 ? -11.414 -1.793 -10.636 1.00 97.88 92 SER A C 1
ATOM 702 O O . SER A 1 92 ? -12.304 -1.888 -9.795 1.00 97.88 92 SER A O 1
ATOM 704 N N . ARG A 1 93 ? -10.116 -1.884 -10.315 1.00 98.12 93 ARG A N 1
ATOM 705 C CA . ARG A 1 93 ? -9.656 -2.127 -8.940 1.00 98.12 93 ARG A CA 1
ATOM 706 C C . ARG A 1 93 ? -10.002 -0.972 -8.012 1.00 98.12 93 ARG A C 1
ATOM 708 O O . ARG A 1 93 ? -10.438 -1.208 -6.891 1.00 98.12 93 ARG A O 1
ATOM 715 N N . ALA A 1 94 ? -9.882 0.267 -8.484 1.00 98.19 94 ALA A N 1
ATOM 716 C CA . ALA A 1 94 ? -10.295 1.434 -7.712 1.00 98.19 94 ALA A CA 1
ATOM 717 C C . ALA A 1 94 ? -11.792 1.409 -7.370 1.00 98.19 94 ALA A C 1
ATOM 719 O O . ALA A 1 94 ? -12.173 1.765 -6.255 1.00 98.19 94 ALA A O 1
ATOM 720 N N . PHE A 1 95 ? -12.638 0.960 -8.302 1.00 98.31 95 PHE A N 1
ATOM 721 C CA . PHE A 1 95 ? -14.066 0.808 -8.051 1.00 98.31 95 PHE A CA 1
ATOM 722 C C . PHE A 1 95 ? -14.356 -0.294 -7.027 1.00 98.31 95 PHE A C 1
ATOM 724 O O . PHE A 1 95 ? -15.150 -0.055 -6.116 1.00 98.31 95 PHE A O 1
ATOM 731 N N . THR A 1 96 ? -13.679 -1.448 -7.106 1.00 98.44 96 THR A N 1
ATOM 732 C CA . THR A 1 96 ? -13.766 -2.483 -6.062 1.00 98.44 96 THR A CA 1
ATOM 733 C C . THR A 1 96 ? -13.372 -1.904 -4.701 1.00 98.44 96 THR A C 1
ATOM 735 O O . THR A 1 96 ? -14.127 -2.037 -3.744 1.00 98.44 96 THR A O 1
ATOM 738 N N . VAL A 1 97 ? -12.250 -1.179 -4.610 1.00 98.38 97 VAL A N 1
ATOM 739 C CA . VAL A 1 97 ? -11.794 -0.554 -3.353 1.00 98.38 97 VAL A CA 1
ATOM 740 C C . VAL A 1 97 ? -12.828 0.427 -2.793 1.00 98.38 97 VAL A C 1
ATOM 742 O O . VAL A 1 97 ? -13.169 0.363 -1.609 1.00 98.38 97 VAL A O 1
ATOM 745 N N . LEU A 1 98 ? -13.367 1.305 -3.643 1.00 98.19 98 LEU A N 1
ATOM 746 C CA . LEU A 1 98 ? -14.398 2.268 -3.261 1.00 98.19 98 LEU A CA 1
ATOM 747 C C . LEU A 1 98 ? -15.653 1.571 -2.725 1.00 98.19 98 LEU A C 1
ATOM 749 O O . LEU A 1 98 ? -16.157 1.936 -1.662 1.00 98.19 98 LEU A O 1
ATOM 753 N N . ARG A 1 99 ? -16.157 0.576 -3.460 1.00 98.19 99 ARG A N 1
ATOM 754 C CA . ARG A 1 99 ? -17.396 -0.139 -3.137 1.00 98.19 99 ARG A CA 1
ATOM 755 C C . ARG A 1 99 ? -17.257 -0.983 -1.873 1.00 98.19 99 ARG A C 1
ATOM 757 O O . ARG A 1 99 ? -18.147 -0.953 -1.033 1.00 98.19 99 ARG A O 1
ATOM 764 N N . GLU A 1 100 ? -16.169 -1.735 -1.754 1.00 98.19 100 GLU A N 1
ATOM 765 C CA . GLU A 1 100 ? -16.010 -2.772 -0.730 1.00 98.19 100 GLU A CA 1
ATOM 766 C C . GLU A 1 100 ? -15.476 -2.227 0.597 1.00 98.19 100 GLU A C 1
ATOM 768 O O . GLU A 1 100 ? -15.945 -2.638 1.659 1.00 98.19 100 GLU A O 1
ATOM 773 N N . TYR A 1 101 ? -14.519 -1.295 0.548 1.00 97.56 101 TYR A N 1
ATOM 774 C CA . TYR A 1 101 ? -13.753 -0.880 1.731 1.00 97.56 101 TYR A CA 1
ATOM 775 C C . TYR A 1 101 ? -14.009 0.566 2.157 1.00 97.56 101 TYR A C 1
ATOM 777 O O . TYR A 1 101 ? -14.009 0.846 3.350 1.00 97.56 101 TYR A O 1
ATOM 785 N N . ILE A 1 102 ? -14.231 1.490 1.213 1.00 96.62 102 ILE A N 1
ATOM 786 C CA . ILE A 1 102 ? -14.480 2.904 1.553 1.00 96.62 102 ILE A CA 1
ATOM 787 C C . ILE A 1 102 ? -15.951 3.127 1.918 1.00 96.62 102 ILE A C 1
ATOM 789 O O . ILE A 1 102 ? -16.253 3.728 2.945 1.00 96.62 102 ILE A O 1
ATOM 793 N N . LEU A 1 103 ? -16.869 2.676 1.060 1.00 97.38 103 LEU A N 1
ATOM 794 C CA . LEU A 1 103 ? -18.317 2.795 1.277 1.00 97.38 103 LEU A CA 1
ATOM 795 C C . LEU A 1 103 ? -18.925 1.521 1.876 1.00 97.38 103 LEU A C 1
ATOM 797 O O . LEU A 1 103 ? -20.026 1.560 2.425 1.00 97.38 103 LEU A O 1
ATOM 801 N N . GLY A 1 104 ? -18.229 0.396 1.716 1.00 96.06 104 GLY A N 1
ATOM 802 C CA . GLY A 1 104 ? -18.657 -0.917 2.170 1.00 96.06 104 GLY A CA 1
ATOM 803 C C . GLY A 1 104 ? -18.175 -1.261 3.578 1.00 96.06 104 GLY A C 1
ATOM 804 O O . GLY A 1 104 ? -17.708 -0.418 4.338 1.00 96.06 104 GLY A O 1
ATOM 805 N N . HIS A 1 105 ? -18.332 -2.534 3.928 1.00 95.75 105 HIS A N 1
ATOM 806 C CA . HIS A 1 105 ? -17.965 -3.099 5.230 1.00 95.75 105 HIS A CA 1
ATOM 807 C C . HIS A 1 105 ? -17.192 -4.414 5.066 1.00 95.75 105 HIS A C 1
ATOM 809 O O . HIS A 1 105 ? -17.312 -5.324 5.887 1.00 95.75 105 HIS A O 1
ATOM 815 N N . ASN A 1 106 ? -16.440 -4.550 3.970 1.00 97.44 106 ASN A N 1
ATOM 816 C CA . ASN A 1 106 ? -15.680 -5.759 3.693 1.00 97.44 106 ASN A CA 1
ATOM 817 C C . ASN A 1 106 ? -14.604 -5.961 4.770 1.00 97.44 106 ASN A C 1
ATOM 819 O O . ASN A 1 106 ? -13.706 -5.138 4.934 1.00 97.44 106 ASN A O 1
ATOM 823 N N . THR A 1 107 ? -14.691 -7.066 5.508 1.00 97.44 107 THR A N 1
ATOM 824 C CA . THR A 1 107 ? -13.815 -7.349 6.654 1.00 97.44 107 THR A CA 1
ATOM 825 C C . THR A 1 107 ? -12.541 -8.101 6.275 1.00 97.44 107 THR A C 1
ATOM 827 O O . THR A 1 107 ? -11.808 -8.531 7.159 1.00 97.44 107 THR A O 1
ATOM 830 N N . THR A 1 108 ? -12.258 -8.320 4.989 1.00 98.19 108 THR A N 1
ATOM 831 C CA . THR A 1 108 ? -11.018 -8.987 4.559 1.00 98.19 108 THR A CA 1
ATOM 832 C C . THR A 1 108 ? -9.800 -8.204 5.057 1.00 98.19 108 THR A C 1
ATOM 834 O O . THR A 1 108 ? -9.722 -6.988 4.883 1.00 98.19 108 THR A O 1
ATOM 837 N N . GLY A 1 109 ? -8.854 -8.893 5.693 1.00 97.81 109 GLY A N 1
ATOM 838 C CA . GLY A 1 109 ? -7.692 -8.305 6.357 1.00 97.81 109 GLY A CA 1
ATOM 839 C C . GLY A 1 109 ? -7.932 -7.881 7.806 1.00 97.81 109 GLY A C 1
ATOM 840 O O . GLY A 1 109 ? -6.984 -7.450 8.454 1.00 97.81 109 GLY A O 1
ATOM 841 N N . LEU A 1 110 ? -9.156 -7.991 8.336 1.00 97.88 110 LEU A N 1
ATOM 842 C CA . LEU A 1 110 ? -9.455 -7.619 9.718 1.00 97.88 110 LEU A CA 1
ATOM 843 C C . LEU A 1 110 ? -8.861 -8.612 10.714 1.00 97.88 110 LEU A C 1
ATOM 845 O O . LEU A 1 110 ? -9.100 -9.816 10.620 1.00 97.88 110 LEU A O 1
ATOM 849 N N . LEU A 1 111 ? -8.142 -8.089 11.705 1.00 96.31 111 LEU A N 1
ATOM 850 C CA . LEU A 1 111 ? -7.692 -8.857 12.856 1.00 96.31 111 LEU A CA 1
ATOM 851 C C . LEU A 1 111 ? -8.872 -9.164 13.787 1.00 96.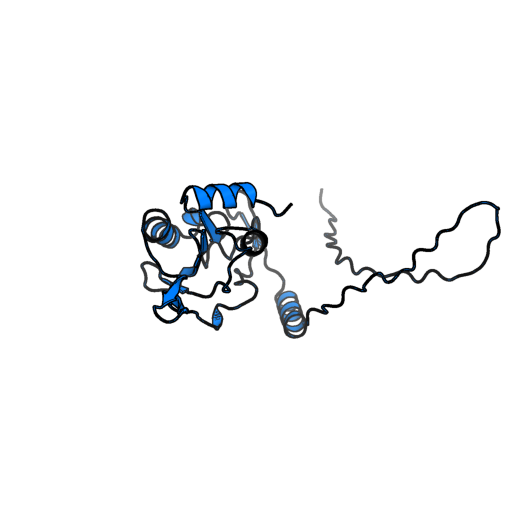31 111 LEU A C 1
ATOM 853 O O . LEU A 1 111 ? -9.497 -8.261 14.345 1.00 96.31 111 LEU A O 1
ATOM 857 N N . VAL A 1 112 ? -9.162 -10.450 13.961 1.00 90.19 112 VAL A N 1
ATOM 858 C CA . VAL A 1 112 ? -10.271 -10.970 14.759 1.00 90.19 112 VAL A CA 1
ATOM 859 C C . VAL A 1 112 ? -9.723 -11.742 15.952 1.00 90.19 112 VAL A C 1
ATOM 861 O O . VAL A 1 112 ? -8.988 -12.721 15.792 1.00 90.19 112 VAL A O 1
ATOM 864 N N . SER A 1 113 ? -10.138 -11.331 17.148 1.00 87.62 113 SER A N 1
ATOM 865 C CA . SER A 1 113 ? -9.942 -12.101 18.376 1.00 87.62 113 SER A CA 1
ATOM 866 C C . SER A 1 113 ? -11.070 -13.121 18.524 1.00 87.62 113 SER A C 1
ATOM 868 O O . SER A 1 113 ? -12.243 -12.759 18.621 1.00 87.62 113 SER A O 1
ATOM 870 N N . GLY A 1 114 ? -10.721 -14.402 18.533 1.00 79.44 114 GLY A N 1
ATOM 871 C CA . GLY A 1 114 ? -11.636 -15.506 18.768 1.00 79.44 114 GLY A CA 1
ATOM 872 C C . GLY A 1 114 ? -12.070 -15.612 20.238 1.00 79.44 114 GLY A C 1
ATOM 873 O O . GLY A 1 114 ? -11.441 -15.025 21.122 1.00 79.44 114 GLY A O 1
ATOM 874 N N . PRO A 1 115 ? -13.116 -16.407 20.536 1.00 75.38 115 PRO A N 1
ATOM 875 C CA . PRO A 1 115 ? -13.663 -16.556 21.891 1.00 75.38 115 PRO A CA 1
ATOM 876 C C . PRO A 1 115 ? -12.657 -17.062 22.940 1.00 75.38 115 PRO A C 1
ATOM 878 O O . PRO A 1 115 ? -12.838 -16.811 24.127 1.00 75.38 115 PRO A O 1
ATOM 881 N N . GLY A 1 116 ? -11.607 -17.772 22.509 1.00 80.00 116 GLY A N 1
ATOM 882 C CA . GLY A 1 116 ? -10.525 -18.283 23.360 1.00 80.00 116 GLY A CA 1
ATOM 883 C C . GLY A 1 116 ? -9.304 -17.363 23.478 1.00 80.00 116 GLY A C 1
ATOM 884 O O . GLY A 1 116 ? -8.320 -17.755 24.095 1.00 80.00 116 GLY A O 1
ATOM 885 N N . GLY A 1 117 ? -9.343 -16.165 22.884 1.00 80.81 117 GLY A N 1
ATOM 886 C CA . GLY A 1 117 ? -8.188 -15.265 22.789 1.00 80.81 117 GLY A CA 1
ATOM 887 C C . GLY A 1 117 ? -7.277 -15.528 21.585 1.00 80.81 117 GLY A C 1
ATOM 888 O O . GLY A 1 117 ? -6.306 -14.798 21.395 1.00 80.81 117 GLY A O 1
ATOM 889 N N . ASP A 1 118 ? -7.598 -16.524 20.755 1.00 86.06 118 ASP A N 1
ATOM 890 C CA . ASP A 1 118 ? -6.877 -16.795 19.511 1.00 86.06 118 ASP A CA 1
ATOM 891 C C . ASP A 1 118 ? -6.999 -15.614 18.548 1.00 86.06 118 ASP A C 1
ATOM 893 O O . ASP A 1 118 ? -8.082 -15.071 18.346 1.00 86.06 118 ASP A O 1
ATOM 897 N N . ILE A 1 119 ? -5.894 -15.224 17.921 1.00 89.75 119 ILE A N 1
ATOM 898 C CA . ILE A 1 119 ? -5.866 -14.108 16.975 1.00 89.75 119 ILE A CA 1
ATOM 899 C C . ILE A 1 119 ? -5.804 -14.665 15.554 1.00 89.75 119 ILE A C 1
ATOM 901 O O . ILE A 1 119 ? -4.868 -15.387 15.204 1.00 89.75 119 ILE A O 1
ATOM 9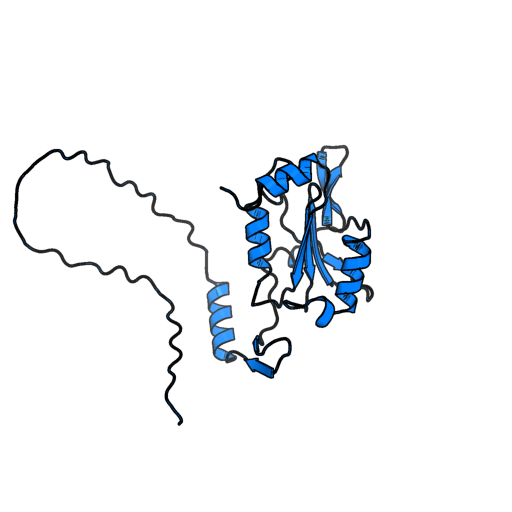05 N N . SER A 1 120 ? -6.771 -14.285 14.722 1.00 93.44 120 SER A N 1
ATOM 906 C CA . SER A 1 120 ? -6.851 -14.658 13.305 1.00 93.44 120 SER A CA 1
ATOM 907 C C . SER A 1 120 ? -7.049 -13.427 12.424 1.00 93.44 120 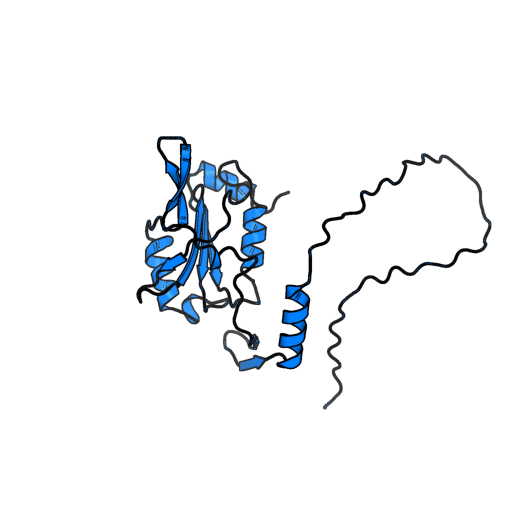SER A C 1
ATOM 909 O O . SER A 1 120 ? -7.486 -12.387 12.908 1.00 93.44 120 SER A O 1
ATOM 911 N N . VAL A 1 121 ? -6.725 -13.528 11.134 1.00 96.12 121 VAL A N 1
ATOM 912 C CA . VAL A 1 121 ? -6.980 -12.463 10.155 1.00 96.12 121 VAL A CA 1
ATOM 913 C C . VAL A 1 121 ? -8.029 -12.955 9.164 1.00 96.12 121 VAL A C 1
ATOM 915 O O . VAL A 1 121 ? -7.862 -14.009 8.546 1.00 96.12 121 VAL A O 1
ATOM 918 N N . ALA A 1 122 ? -9.130 -12.221 9.025 1.00 96.56 122 ALA A N 1
ATOM 919 C CA . ALA A 1 122 ? -10.200 -12.564 8.094 1.00 96.56 122 ALA A CA 1
ATOM 920 C C . ALA A 1 122 ? -9.679 -12.564 6.645 1.00 96.56 122 ALA A C 1
ATOM 922 O O . ALA A 1 122 ? -9.014 -11.624 6.227 1.00 96.56 122 ALA A O 1
ATOM 923 N N . GLY A 1 123 ? -9.976 -13.614 5.876 1.00 94.88 123 GLY A N 1
ATOM 924 C CA . GLY A 1 123 ? -9.413 -13.822 4.531 1.00 94.88 123 GLY A CA 1
ATOM 925 C C . GLY A 1 123 ? -8.065 -14.559 4.506 1.00 94.88 123 GLY A C 1
ATOM 926 O O . GLY A 1 123 ? -7.672 -15.046 3.451 1.00 94.88 123 GLY A O 1
ATOM 927 N N . GLY A 1 124 ? -7.417 -14.732 5.664 1.00 95.50 124 GLY A N 1
ATOM 928 C CA . GLY A 1 124 ? -6.165 -15.474 5.809 1.00 95.50 124 GLY A CA 1
ATOM 929 C C . GLY A 1 124 ? -4.922 -14.689 5.383 1.00 95.50 124 GLY A C 1
ATOM 930 O O . GLY A 1 124 ? -4.982 -13.756 4.596 1.00 95.50 124 GLY A O 1
ATOM 931 N N . GLU A 1 125 ? -3.767 -15.091 5.903 1.00 95.00 125 GLU A N 1
ATOM 932 C CA . GLU A 1 125 ? -2.473 -14.488 5.570 1.00 95.00 125 GLU A CA 1
ATOM 933 C C . GLU A 1 125 ? -1.755 -15.346 4.519 1.00 95.00 125 GLU A C 1
ATOM 935 O O . GLU A 1 125 ? -1.718 -16.575 4.629 1.00 95.00 125 GLU A O 1
ATOM 940 N N . LEU A 1 126 ? -1.155 -14.713 3.507 1.00 94.88 126 LEU A N 1
ATOM 941 C CA . LEU A 1 126 ? -0.372 -15.404 2.484 1.00 94.88 126 LEU A CA 1
ATOM 942 C C . LEU A 1 126 ? 1.118 -15.100 2.663 1.00 94.88 126 LEU A C 1
ATOM 944 O O . LEU A 1 126 ? 1.559 -13.966 2.488 1.00 94.88 126 LEU A O 1
ATOM 948 N N . ALA A 1 127 ? 1.923 -16.131 2.938 1.00 92.38 127 ALA A N 1
ATOM 949 C CA . ALA A 1 127 ? 3.364 -15.977 3.173 1.00 92.38 127 ALA A CA 1
ATOM 950 C C . ALA A 1 127 ? 4.107 -15.307 2.000 1.00 92.38 127 ALA A C 1
ATOM 952 O O . ALA A 1 127 ? 5.043 -14.546 2.222 1.00 92.38 127 ALA A O 1
ATOM 953 N N . ALA A 1 128 ? 3.657 -15.524 0.759 1.00 90.62 128 ALA A N 1
ATOM 954 C CA . ALA A 1 128 ? 4.223 -14.878 -0.428 1.00 90.62 128 ALA A CA 1
ATOM 955 C C . ALA A 1 128 ? 4.014 -13.349 -0.461 1.00 90.62 128 ALA A C 1
ATOM 957 O O . ALA A 1 128 ? 4.760 -12.649 -1.136 1.00 90.62 128 ALA A O 1
ATOM 958 N N . LEU A 1 129 ? 3.027 -12.828 0.276 1.00 92.69 129 LEU A N 1
ATOM 959 C CA . LEU A 1 129 ? 2.759 -11.392 0.424 1.00 92.69 129 LEU A CA 1
ATOM 960 C C . LEU A 1 129 ? 3.382 -10.825 1.708 1.00 92.69 129 LEU A C 1
ATOM 962 O O . LEU A 1 129 ? 3.354 -9.618 1.947 1.00 92.69 129 LEU A O 1
ATOM 966 N N . ALA A 1 130 ? 4.003 -11.674 2.530 1.00 91.75 130 ALA A N 1
ATOM 967 C CA . ALA A 1 130 ? 4.743 -11.269 3.714 1.00 91.75 130 ALA A CA 1
ATOM 968 C C . ALA A 1 130 ? 6.179 -10.787 3.375 1.00 91.75 130 ALA A C 1
ATOM 970 O O . ALA A 1 130 ? 7.132 -11.137 4.063 1.00 91.75 130 ALA A O 1
ATOM 971 N N . VAL A 1 131 ? 6.324 -9.957 2.335 1.00 88.38 131 VAL A N 1
ATOM 972 C CA . VAL A 1 131 ? 7.592 -9.388 1.831 1.00 88.38 131 VAL A CA 1
ATOM 973 C C . VAL A 1 131 ? 7.834 -7.933 2.247 1.00 88.38 131 VAL A C 1
ATOM 975 O O . VAL A 1 131 ? 6.895 -7.153 2.371 1.00 88.38 131 VAL A O 1
ATOM 978 N N . ASP A 1 132 ? 9.088 -7.513 2.408 1.00 85.12 132 ASP A N 1
ATOM 979 C CA . ASP A 1 132 ? 9.439 -6.155 2.859 1.00 85.12 132 ASP A CA 1
ATOM 980 C C . ASP A 1 132 ? 8.697 -5.019 2.140 1.00 85.12 132 ASP A C 1
ATOM 982 O O . ASP A 1 132 ? 8.242 -4.083 2.791 1.00 85.12 132 ASP A O 1
ATOM 986 N N . ALA A 1 133 ? 8.579 -5.093 0.817 1.00 86.88 133 ALA A N 1
ATOM 987 C CA . ALA A 1 133 ? 7.708 -4.246 0.010 1.00 86.88 133 ALA A CA 1
ATOM 988 C C . ALA A 1 133 ? 7.296 -5.035 -1.234 1.00 86.88 133 ALA A C 1
ATOM 990 O O . ALA A 1 133 ? 8.122 -5.757 -1.803 1.00 86.88 133 ALA A O 1
ATOM 991 N N . ILE A 1 134 ? 6.043 -4.901 -1.664 1.00 89.56 134 ILE A N 1
ATOM 992 C CA . ILE A 1 134 ? 5.612 -5.476 -2.940 1.00 89.56 134 ILE A CA 1
ATOM 993 C C . ILE A 1 134 ? 6.229 -4.628 -4.045 1.00 89.56 134 ILE A C 1
ATOM 995 O O . ILE A 1 134 ? 6.045 -3.414 -4.093 1.00 89.56 134 ILE A O 1
ATOM 999 N N . GLN A 1 135 ? 7.011 -5.266 -4.907 1.00 87.75 135 GLN A N 1
ATOM 1000 C CA . GLN A 1 135 ? 7.716 -4.559 -5.965 1.00 87.75 135 GLN A CA 1
ATOM 1001 C C . GLN A 1 135 ? 6.728 -4.022 -7.001 1.00 87.75 135 GLN A C 1
ATOM 1003 O O . GLN A 1 135 ? 5.707 -4.647 -7.294 1.00 87.75 135 GLN A O 1
ATOM 1008 N N . GLY A 1 136 ? 7.046 -2.846 -7.533 1.00 90.44 136 GLY A N 1
ATOM 1009 C CA . GLY A 1 136 ? 6.376 -2.320 -8.709 1.00 90.44 136 GLY A CA 1
ATOM 1010 C C . GLY A 1 136 ? 7.006 -2.831 -10.005 1.00 90.44 136 GLY A C 1
ATOM 1011 O O . GLY A 1 136 ? 7.987 -3.579 -9.999 1.00 90.44 136 GLY A O 1
ATOM 1012 N N . GLN A 1 137 ? 6.462 -2.389 -11.132 1.00 91.25 137 GLN A N 1
ATOM 1013 C CA . GLN A 1 137 ? 7.049 -2.613 -12.452 1.00 91.25 137 GLN A CA 1
ATOM 1014 C C . GLN A 1 137 ? 8.470 -2.029 -12.576 1.00 91.25 137 GLN A C 1
ATOM 1016 O O . GLN A 1 137 ? 8.834 -1.051 -11.925 1.00 91.25 137 GLN A O 1
ATOM 1021 N N . THR A 1 138 ? 9.279 -2.605 -13.468 1.00 90.94 138 THR A N 1
ATOM 1022 C CA . THR A 1 138 ? 10.682 -2.197 -13.667 1.00 90.94 138 THR A CA 1
ATOM 1023 C C . THR A 1 138 ? 10.848 -0.893 -14.450 1.00 90.94 138 THR A C 1
ATOM 1025 O O . THR A 1 138 ? 11.891 -0.243 -14.350 1.00 90.94 138 THR A O 1
ATOM 1028 N N . GLY A 1 139 ? 9.842 -0.512 -15.241 1.00 92.06 139 GLY A N 1
ATOM 1029 C CA . GLY A 1 139 ? 9.851 0.716 -16.027 1.00 92.06 139 GLY A CA 1
ATOM 1030 C C . GLY A 1 139 ? 9.363 1.916 -15.227 1.00 92.06 139 GLY A C 1
ATOM 1031 O O . GLY A 1 139 ? 8.284 1.891 -14.639 1.00 92.06 139 GLY A O 1
ATOM 1032 N N . ILE A 1 140 ? 10.126 3.005 -15.253 1.00 92.06 140 ILE A N 1
ATOM 1033 C CA . ILE A 1 140 ? 9.751 4.268 -14.619 1.00 92.06 140 ILE A CA 1
ATOM 1034 C C . ILE A 1 140 ? 9.030 5.134 -15.646 1.00 92.06 140 ILE A C 1
ATOM 1036 O O . ILE A 1 140 ? 9.638 5.633 -16.595 1.00 92.06 140 ILE A O 1
ATOM 1040 N N . ALA A 1 141 ? 7.726 5.316 -15.462 1.00 91.44 141 ALA A N 1
ATOM 1041 C CA . ALA A 1 141 ? 6.953 6.264 -16.252 1.00 91.44 141 ALA A CA 1
ATOM 1042 C C . ALA A 1 141 ? 7.407 7.703 -15.948 1.00 91.44 141 ALA A C 1
ATOM 1044 O O . ALA A 1 141 ? 7.405 8.134 -14.797 1.00 91.44 141 ALA A O 1
ATOM 1045 N N . VAL A 1 142 ? 7.775 8.454 -16.985 1.00 91.31 142 VAL A N 1
ATOM 1046 C CA . VAL A 1 142 ? 8.215 9.850 -16.898 1.00 91.31 142 VAL A CA 1
ATOM 1047 C C . VAL A 1 142 ? 7.208 10.739 -17.617 1.00 91.31 142 VAL A C 1
ATOM 1049 O O . VAL A 1 142 ? 6.825 10.476 -18.758 1.00 91.31 142 VAL A O 1
ATOM 1052 N N . GLY A 1 143 ? 6.793 11.814 -16.956 1.00 87.75 143 GLY A N 1
ATOM 1053 C CA . GLY A 1 143 ? 5.883 12.811 -17.505 1.00 87.75 143 GLY A CA 1
ATOM 1054 C C . GLY A 1 143 ? 5.182 13.603 -16.406 1.00 87.75 143 GLY A C 1
ATOM 1055 O O . GLY A 1 143 ? 5.526 13.494 -15.231 1.00 87.75 143 GLY A O 1
ATOM 1056 N N . SER A 1 144 ? 4.209 14.421 -16.799 1.00 84.50 144 SER A N 1
ATOM 1057 C CA . SER A 1 144 ? 3.352 15.179 -15.884 1.00 84.50 144 SER A CA 1
ATOM 1058 C C . SER A 1 144 ? 1.907 14.826 -16.191 1.00 84.50 144 SER A C 1
ATOM 1060 O O . SER A 1 144 ? 1.449 15.061 -17.309 1.00 84.50 144 SER A O 1
ATOM 1062 N N . ILE A 1 145 ? 1.215 14.232 -15.215 1.00 79.56 145 ILE A N 1
ATOM 1063 C CA . ILE A 1 145 ? -0.148 13.675 -15.318 1.00 79.56 145 ILE A CA 1
ATOM 1064 C C . ILE A 1 145 ? -0.252 12.460 -16.264 1.00 79.56 145 ILE A C 1
ATOM 1066 O O . ILE A 1 145 ? -0.894 11.474 -15.914 1.00 79.56 145 ILE A O 1
ATOM 1070 N N . PHE A 1 146 ? 0.416 12.489 -17.417 1.00 84.25 146 PHE A N 1
ATOM 1071 C CA . PHE A 1 146 ? 0.479 11.408 -18.401 1.00 84.25 146 PHE A CA 1
ATOM 1072 C C . PHE A 1 146 ? 1.906 10.875 -18.555 1.00 84.25 146 PHE A C 1
ATOM 1074 O O . PHE A 1 146 ? 2.878 11.598 -18.332 1.00 84.25 146 PHE A O 1
ATOM 1081 N N . THR A 1 147 ? 2.030 9.620 -18.988 1.00 88.94 147 THR A N 1
ATOM 1082 C CA . THR A 1 147 ? 3.315 9.020 -19.365 1.00 88.94 147 THR A CA 1
ATOM 1083 C C . THR A 1 147 ? 3.754 9.552 -20.727 1.00 88.94 147 THR A C 1
ATOM 1085 O O . THR A 1 147 ? 3.130 9.258 -21.744 1.00 88.94 147 THR A O 1
ATOM 1088 N N . THR A 1 148 ? 4.840 10.321 -20.753 1.00 94.56 148 THR A N 1
ATOM 1089 C CA . THR A 1 148 ? 5.470 10.824 -21.985 1.00 94.56 148 THR A CA 1
ATOM 1090 C C . THR A 1 148 ? 6.543 9.864 -22.487 1.00 94.56 148 THR A C 1
ATOM 1092 O O . THR A 1 148 ? 6.727 9.691 -23.690 1.00 94.56 148 THR A O 1
ATOM 1095 N N . SER A 1 149 ? 7.264 9.230 -21.567 1.00 94.75 149 SER A N 1
ATOM 1096 C CA . SER A 1 149 ? 8.255 8.203 -21.867 1.00 94.75 149 SER A CA 1
ATOM 1097 C C . SER A 1 149 ? 8.353 7.209 -20.715 1.00 94.75 149 SER A C 1
ATOM 1099 O O . SER A 1 149 ? 7.879 7.467 -19.609 1.00 94.75 149 SER A O 1
ATOM 1101 N N . THR A 1 150 ? 8.980 6.066 -20.975 1.00 95.25 150 THR A N 1
ATOM 1102 C CA . THR A 1 150 ? 9.311 5.082 -19.943 1.00 95.25 150 THR A CA 1
ATOM 1103 C C . THR A 1 150 ? 10.817 4.913 -19.913 1.00 95.25 150 THR A C 1
ATOM 1105 O O . THR A 1 150 ? 11.432 4.563 -20.921 1.00 95.25 150 THR A O 1
ATOM 1108 N N . PHE A 1 151 ? 11.415 5.183 -18.759 1.00 94.31 151 PHE A N 1
ATOM 1109 C CA . PHE A 1 151 ? 12.821 4.919 -18.516 1.00 94.31 151 PHE A CA 1
ATOM 1110 C C . PHE A 1 151 ? 12.989 3.506 -17.959 1.00 94.31 151 PHE A C 1
ATOM 1112 O O . PHE A 1 151 ? 12.366 3.154 -16.961 1.00 94.31 151 PHE A O 1
ATOM 1119 N N . ASN A 1 152 ? 13.862 2.717 -18.581 1.00 95.69 152 ASN A N 1
ATOM 1120 C CA . ASN A 1 152 ? 14.197 1.371 -18.130 1.00 95.69 152 ASN A CA 1
ATOM 1121 C C . ASN A 1 152 ? 15.681 1.319 -17.772 1.00 95.69 152 ASN A C 1
ATOM 1123 O O . ASN A 1 152 ? 16.530 1.720 -18.573 1.00 95.69 152 ASN A O 1
ATOM 1127 N N . TYR A 1 153 ? 15.999 0.784 -16.595 1.00 94.12 153 TYR A N 1
ATOM 1128 C CA . TYR A 1 153 ? 17.385 0.488 -16.246 1.00 94.12 153 TYR A CA 1
ATOM 1129 C C . TYR A 1 153 ? 17.944 -0.621 -17.156 1.00 94.12 153 TYR A C 1
ATOM 1131 O O . TYR A 1 153 ? 17.201 -1.530 -17.541 1.00 94.12 153 TYR A O 1
ATOM 1139 N N . PRO A 1 154 ? 19.246 -0.594 -17.502 1.00 96.81 154 PRO A N 1
ATOM 1140 C CA . PRO A 1 154 ? 19.863 -1.673 -18.264 1.00 96.81 154 PRO A CA 1
ATOM 1141 C C . PRO A 1 154 ? 19.698 -3.024 -17.560 1.00 96.81 154 PRO A C 1
ATOM 1143 O O . PRO A 1 154 ? 19.890 -3.123 -16.349 1.00 96.81 154 PRO A O 1
ATOM 1146 N N . ALA A 1 155 ? 19.424 -4.086 -18.321 1.00 95.44 155 ALA A N 1
ATOM 1147 C CA . ALA A 1 155 ? 19.210 -5.424 -17.761 1.00 95.44 155 ALA A CA 1
ATOM 1148 C C . ALA A 1 155 ? 20.393 -5.912 -16.900 1.00 95.44 155 ALA A C 1
ATOM 1150 O O . ALA A 1 155 ? 20.188 -6.537 -15.866 1.00 95.44 155 ALA A O 1
ATOM 1151 N N . ALA A 1 156 ? 21.629 -5.568 -17.282 1.00 97.00 156 ALA A N 1
ATOM 1152 C CA . ALA A 1 156 ? 22.822 -5.884 -16.495 1.00 97.00 156 ALA A CA 1
ATOM 1153 C C . ALA A 1 156 ? 22.840 -5.176 -15.127 1.00 97.00 156 ALA A C 1
ATOM 1155 O O . ALA A 1 156 ? 23.301 -5.752 -14.146 1.00 97.00 156 ALA A O 1
ATOM 1156 N N . THR A 1 157 ? 22.318 -3.948 -15.047 1.00 95.88 157 THR A N 1
ATOM 1157 C CA . THR A 1 157 ? 22.189 -3.202 -13.788 1.00 95.88 157 THR A CA 1
ATOM 1158 C C . THR A 1 157 ? 21.156 -3.852 -12.876 1.00 95.88 157 THR A C 1
ATOM 1160 O O . THR A 1 157 ? 21.438 -4.040 -11.696 1.00 95.88 157 THR A O 1
ATOM 1163 N N . ILE A 1 158 ? 20.000 -4.237 -13.424 1.00 93.38 158 ILE A N 1
ATOM 1164 C CA . ILE A 1 158 ? 18.947 -4.940 -12.675 1.00 93.38 158 ILE A CA 1
ATOM 1165 C C . ILE A 1 158 ? 19.492 -6.271 -12.137 1.00 93.38 158 ILE A C 1
ATOM 1167 O O . ILE A 1 158 ? 19.441 -6.512 -10.938 1.00 93.38 158 ILE A O 1
ATOM 1171 N N . ALA A 1 159 ? 20.137 -7.076 -12.988 1.00 94.62 159 ALA A N 1
ATOM 1172 C CA . ALA A 1 159 ? 20.714 -8.356 -12.576 1.00 94.62 159 ALA A CA 1
ATOM 1173 C C . ALA A 1 159 ? 21.795 -8.210 -11.488 1.00 94.62 159 ALA A C 1
ATOM 1175 O O . ALA A 1 159 ? 21.859 -9.018 -10.561 1.00 94.62 159 ALA A O 1
ATOM 1176 N N . ALA A 1 160 ? 22.644 -7.179 -11.579 1.00 95.62 160 ALA A N 1
ATOM 1177 C CA . ALA A 1 160 ? 23.644 -6.896 -10.553 1.00 95.62 160 ALA A CA 1
ATOM 1178 C C . ALA A 1 160 ? 23.001 -6.483 -9.217 1.00 95.62 160 ALA A C 1
ATOM 1180 O O . ALA A 1 160 ? 23.470 -6.902 -8.158 1.00 95.62 160 ALA A O 1
ATOM 1181 N N . TRP A 1 161 ? 21.926 -5.690 -9.262 1.00 92.56 161 TRP A N 1
ATOM 1182 C CA . TRP A 1 161 ? 21.163 -5.298 -8.078 1.00 92.56 161 TRP A CA 1
ATOM 1183 C C . TRP A 1 161 ? 20.478 -6.492 -7.412 1.00 92.56 161 TRP A C 1
ATOM 1185 O O . TRP A 1 161 ? 20.608 -6.663 -6.200 1.00 92.56 161 TRP A O 1
ATOM 1195 N N . ASP A 1 162 ? 19.819 -7.350 -8.190 1.00 90.56 162 ASP A N 1
ATOM 1196 C CA . ASP A 1 162 ? 19.136 -8.537 -7.670 1.00 90.56 162 ASP A CA 1
ATOM 1197 C C . ASP A 1 162 ? 20.122 -9.488 -6.979 1.00 90.56 162 ASP A C 1
ATOM 1199 O O . ASP A 1 162 ? 19.866 -9.962 -5.870 1.00 90.56 162 ASP A O 1
ATOM 1203 N N . ALA A 1 163 ? 21.296 -9.706 -7.585 1.00 92.56 163 ALA A N 1
ATOM 1204 C CA . ALA A 1 163 ? 22.364 -10.503 -6.985 1.00 92.56 163 ALA A CA 1
ATOM 1205 C C . ALA A 1 163 ? 22.887 -9.887 -5.676 1.00 92.56 163 ALA A C 1
ATOM 1207 O O . ALA A 1 163 ? 23.152 -10.606 -4.711 1.00 92.56 163 ALA A O 1
ATOM 1208 N N . PHE A 1 164 ? 23.020 -8.559 -5.627 1.00 92.75 164 PHE A N 1
ATOM 1209 C CA . PHE A 1 164 ? 23.438 -7.849 -4.422 1.00 92.75 164 PHE A CA 1
ATOM 1210 C C . PHE A 1 164 ? 22.396 -7.974 -3.301 1.00 92.75 164 PHE A C 1
ATOM 1212 O O . PHE A 1 164 ? 22.733 -8.445 -2.213 1.00 92.75 164 PHE A O 1
ATOM 1219 N N . ILE A 1 165 ? 21.133 -7.618 -3.561 1.00 86.94 165 ILE A N 1
ATOM 1220 C CA . ILE A 1 165 ? 20.066 -7.617 -2.547 1.00 86.94 165 ILE A CA 1
ATOM 1221 C C . ILE A 1 165 ? 19.779 -9.015 -2.006 1.00 86.94 165 ILE A C 1
ATOM 1223 O O . ILE A 1 165 ? 19.522 -9.146 -0.812 1.00 86.94 165 ILE A O 1
ATOM 1227 N N . ALA A 1 166 ? 19.921 -10.065 -2.818 1.00 85.88 166 ALA A N 1
ATOM 1228 C CA . ALA A 1 166 ? 19.791 -11.444 -2.347 1.00 85.88 166 ALA A CA 1
ATOM 1229 C C . ALA A 1 166 ? 20.787 -11.811 -1.226 1.00 85.88 166 ALA A C 1
ATOM 1231 O O . ALA A 1 166 ? 20.542 -12.746 -0.466 1.00 85.88 166 ALA A O 1
ATOM 1232 N N . THR A 1 167 ? 21.908 -11.090 -1.117 1.00 85.50 167 THR A N 1
ATOM 1233 C CA . THR A 1 167 ? 22.966 -11.340 -0.120 1.00 85.50 167 THR A CA 1
ATOM 1234 C C . THR A 1 167 ? 23.108 -10.231 0.921 1.00 85.50 167 THR A C 1
ATOM 1236 O O . THR A 1 167 ? 23.853 -10.383 1.890 1.00 85.50 167 THR A O 1
ATOM 1239 N N . ALA A 1 168 ? 22.400 -9.113 0.752 1.00 82.50 168 ALA A N 1
ATOM 1240 C CA . ALA A 1 168 ? 22.491 -7.975 1.650 1.00 82.50 168 ALA A CA 1
ATOM 1241 C C . ALA A 1 168 ? 21.778 -8.278 2.981 1.00 82.50 168 ALA A C 1
ATOM 1243 O O . ALA A 1 168 ? 20.557 -8.217 3.083 1.00 82.50 168 ALA A O 1
ATOM 1244 N N . THR A 1 169 ? 22.538 -8.581 4.036 1.00 66.31 169 THR A N 1
ATOM 1245 C CA . THR A 1 169 ? 22.011 -8.674 5.408 1.00 66.31 169 THR A CA 1
ATOM 1246 C C . THR A 1 169 ? 22.014 -7.299 6.075 1.00 66.31 169 THR A C 1
ATOM 1248 O O . THR A 1 169 ? 23.047 -6.625 6.084 1.00 66.31 169 THR A O 1
ATOM 1251 N N . VAL A 1 170 ? 20.902 -6.889 6.695 1.00 58.31 170 VAL A N 1
ATOM 1252 C CA . VAL A 1 170 ? 20.853 -5.674 7.527 1.00 58.31 170 VAL A CA 1
ATOM 1253 C C . VAL A 1 170 ? 21.753 -5.874 8.751 1.00 58.31 170 VAL A C 1
ATOM 1255 O O . VAL A 1 170 ? 21.400 -6.593 9.682 1.00 58.31 170 VAL A O 1
ATOM 1258 N N . ALA A 1 171 ? 22.926 -5.241 8.771 1.00 47.25 171 ALA A N 1
ATOM 1259 C CA . ALA A 1 171 ? 23.772 -5.196 9.958 1.00 47.25 171 ALA A CA 1
ATOM 1260 C C . ALA A 1 171 ? 23.138 -4.260 11.002 1.00 47.25 171 ALA A C 1
ATOM 1262 O O . ALA A 1 171 ? 23.389 -3.056 11.015 1.00 47.25 171 ALA A O 1
ATOM 1263 N N . THR A 1 172 ? 22.301 -4.790 11.894 1.00 44.06 172 THR A N 1
ATOM 1264 C CA . THR A 1 172 ? 21.843 -4.052 13.079 1.00 44.06 172 THR A CA 1
ATOM 1265 C C . THR A 1 172 ? 22.951 -4.019 14.127 1.00 44.06 172 THR A C 1
ATOM 1267 O O . THR A 1 172 ? 22.935 -4.781 15.091 1.00 44.06 172 THR A O 1
ATOM 1270 N N . VAL A 1 173 ? 23.924 -3.127 13.953 1.00 37.38 173 VAL A N 1
ATOM 1271 C CA . VAL A 1 173 ? 24.776 -2.665 15.053 1.00 37.38 173 VAL A CA 1
ATOM 1272 C C . VAL A 1 173 ? 24.870 -1.150 14.943 1.00 37.38 173 VAL A C 1
ATOM 1274 O O . VAL A 1 173 ? 25.705 -0.614 14.221 1.00 37.38 173 VAL A O 1
ATOM 1277 N N . LEU A 1 174 ? 24.001 -0.441 15.665 1.00 37.47 174 LEU A N 1
ATOM 1278 C CA . LEU A 1 174 ? 24.342 0.921 16.063 1.00 37.47 174 LEU A CA 1
ATOM 1279 C C . LEU A 1 174 ? 25.564 0.796 16.983 1.00 37.47 174 LEU A C 1
ATOM 1281 O O . LEU A 1 174 ? 25.461 0.079 17.984 1.00 37.47 174 LEU A O 1
ATOM 1285 N N . PRO A 1 175 ? 26.707 1.452 16.717 1.00 41.38 175 PRO A N 1
ATOM 1286 C CA . PRO A 1 175 ? 27.685 1.625 17.772 1.00 41.38 175 PRO A CA 1
ATOM 1287 C C . PRO A 1 175 ? 26.990 2.445 18.859 1.00 41.38 175 PRO A C 1
ATOM 1289 O O . PRO A 1 175 ? 26.645 3.611 18.655 1.00 41.38 175 PRO A O 1
ATOM 1292 N N . GLN A 1 176 ? 26.730 1.819 20.009 1.00 34.28 176 GLN A N 1
ATOM 1293 C CA . GLN A 1 176 ? 26.429 2.576 21.211 1.00 34.28 176 GLN A CA 1
ATOM 1294 C C . GLN A 1 176 ? 27.584 3.553 21.390 1.00 34.28 176 GLN A C 1
ATOM 1296 O O . GLN A 1 176 ? 28.742 3.145 21.475 1.00 34.28 176 GLN A O 1
ATOM 1301 N N . ILE A 1 177 ? 27.279 4.847 21.403 1.00 41.53 177 ILE A N 1
ATOM 1302 C CA . ILE A 1 177 ? 28.248 5.863 21.785 1.00 41.53 177 ILE A CA 1
ATOM 1303 C C . ILE A 1 177 ? 28.486 5.675 23.289 1.00 41.53 177 ILE A C 1
ATOM 1305 O O . ILE A 1 177 ? 27.912 6.368 24.121 1.00 41.53 177 ILE A O 1
ATOM 1309 N N . THR A 1 178 ? 29.314 4.704 23.666 1.00 43.97 178 THR A N 1
ATOM 1310 C CA . THR A 1 178 ? 29.961 4.646 24.977 1.00 43.97 178 THR A CA 1
ATOM 1311 C C . THR A 1 178 ? 31.186 5.547 24.914 1.00 43.97 178 THR A C 1
ATOM 1313 O O . THR A 1 178 ? 32.324 5.088 24.856 1.00 43.97 178 THR A O 1
ATOM 1316 N N . GLY A 1 179 ? 30.932 6.853 24.844 1.00 37.28 179 GLY A N 1
ATOM 1317 C CA . GLY A 1 179 ? 31.935 7.900 24.985 1.00 37.28 179 GLY A CA 1
ATOM 1318 C C . GLY A 1 179 ? 31.780 8.542 26.355 1.00 37.28 179 GLY A C 1
ATOM 1319 O O . GLY A 1 179 ? 30.757 9.157 26.639 1.00 37.28 179 GLY A O 1
ATOM 1320 N N . LEU A 1 180 ? 32.776 8.335 27.211 1.00 35.66 180 LEU A N 1
ATOM 1321 C CA . LEU A 1 180 ? 32.850 8.803 28.592 1.00 35.66 180 LEU A CA 1
ATOM 1322 C C . LEU A 1 180 ? 32.557 10.308 28.709 1.00 35.66 180 LEU A C 1
ATOM 1324 O O . LEU A 1 180 ? 33.154 11.122 28.007 1.00 35.66 180 LEU A O 1
ATOM 1328 N N . VAL A 1 181 ? 31.696 10.674 29.662 1.00 38.06 181 VAL A N 1
ATOM 1329 C CA . VAL A 1 181 ? 31.566 12.050 30.155 1.00 38.06 181 VAL A CA 1
ATOM 1330 C C . VAL A 1 181 ? 32.895 12.433 30.809 1.00 38.06 181 VAL A C 1
ATOM 1332 O O . VAL A 1 181 ? 33.141 12.100 31.966 1.00 38.06 181 VAL A O 1
ATOM 1335 N N . GLN A 1 182 ? 33.777 13.113 30.077 1.00 36.84 182 GLN A N 1
ATOM 1336 C CA . GLN A 1 182 ? 34.896 13.827 30.684 1.00 36.84 182 GLN A CA 1
ATOM 1337 C C . GLN A 1 182 ? 34.475 15.268 30.953 1.00 36.84 182 GLN A C 1
ATOM 1339 O O . GLN A 1 182 ? 34.439 16.124 30.074 1.00 36.84 182 GLN A O 1
ATOM 1344 N N . ASN A 1 183 ? 34.146 15.504 32.219 1.00 41.12 183 ASN A N 1
ATOM 1345 C CA . ASN A 1 183 ? 34.114 16.822 32.826 1.00 41.12 183 ASN A CA 1
ATOM 1346 C C . ASN A 1 183 ? 35.538 17.398 32.759 1.00 41.12 183 ASN A C 1
ATOM 1348 O O . ASN A 1 183 ? 36.436 16.875 33.417 1.00 41.12 183 ASN A O 1
ATOM 1352 N N . ALA A 1 184 ? 35.760 18.454 31.981 1.00 33.22 184 ALA A N 1
ATOM 1353 C CA . ALA A 1 184 ? 37.020 19.190 31.997 1.00 33.22 184 ALA A CA 1
ATOM 1354 C C . ALA A 1 184 ? 36.733 20.681 32.178 1.00 33.22 184 ALA A C 1
ATOM 1356 O O . ALA A 1 184 ? 36.418 21.409 31.237 1.00 33.22 184 ALA A O 1
ATOM 1357 N N . GLN A 1 185 ? 36.830 21.122 33.433 1.00 33.41 185 GLN A N 1
ATOM 1358 C CA . GLN A 1 185 ? 37.046 22.521 33.763 1.00 33.41 185 GLN A CA 1
ATOM 1359 C C . GLN A 1 185 ? 38.440 22.965 33.287 1.00 33.41 185 GLN A C 1
ATOM 1361 O O . GLN A 1 185 ? 39.425 22.256 33.462 1.00 33.41 185 GLN A O 1
ATOM 1366 N N . SER A 1 186 ? 38.474 24.204 32.792 1.00 35.75 186 SER A N 1
ATOM 1367 C CA . SER A 1 186 ? 39.574 25.178 32.810 1.00 35.75 186 SER A CA 1
ATOM 1368 C C . SER A 1 186 ? 40.904 24.898 32.085 1.00 35.75 186 SER A C 1
ATOM 1370 O O . SER A 1 186 ? 41.693 24.041 32.463 1.00 35.75 186 SER A O 1
ATOM 1372 N N . SER A 1 187 ? 41.210 25.879 31.221 1.00 35.75 187 SER A N 1
ATOM 1373 C CA . SER A 1 187 ? 42.499 26.565 31.001 1.00 35.75 187 SER A CA 1
ATOM 1374 C C . SER A 1 187 ? 43.637 25.868 30.248 1.00 35.75 187 SER A C 1
ATOM 1376 O O . SER A 1 187 ? 44.089 24.794 30.616 1.00 35.75 187 SER A O 1
ATOM 1378 N N . GLY A 1 188 ? 44.215 26.618 29.299 1.00 30.59 188 GLY A N 1
ATOM 1379 C CA . GLY A 1 188 ? 45.627 26.501 28.917 1.00 30.59 188 GLY A CA 1
ATOM 1380 C C . GLY A 1 188 ? 45.863 26.144 27.453 1.00 30.59 188 GLY A C 1
ATOM 1381 O O . GLY A 1 188 ? 45.334 25.168 26.948 1.00 30.59 188 GLY A O 1
ATOM 1382 N N . ALA A 1 189 ? 46.651 26.966 26.769 1.00 32.44 189 ALA A N 1
ATOM 1383 C CA . ALA A 1 189 ? 46.877 26.947 25.331 1.00 32.44 189 ALA A CA 1
ATOM 1384 C C . ALA A 1 189 ? 47.891 25.888 24.833 1.00 32.44 189 ALA A C 1
ATOM 1386 O O . ALA A 1 189 ? 48.818 25.530 25.549 1.00 32.44 189 ALA A O 1
ATOM 1387 N N . LEU A 1 190 ? 47.735 25.553 23.539 1.00 36.06 190 LEU A N 1
ATOM 1388 C CA . LEU A 1 190 ? 48.744 25.221 22.511 1.00 36.06 190 LEU A CA 1
ATOM 1389 C C . LEU A 1 190 ? 49.710 24.038 22.732 1.00 36.06 190 LEU A C 1
ATOM 1391 O O . LEU A 1 190 ? 50.643 24.136 23.515 1.00 36.06 190 LEU A O 1
ATOM 1395 N N . ALA A 1 191 ? 49.631 23.033 21.848 1.00 31.34 191 ALA A N 1
ATOM 1396 C CA . ALA A 1 191 ? 50.752 22.636 20.979 1.00 31.34 191 ALA A CA 1
ATOM 1397 C C . ALA A 1 191 ? 50.322 21.585 19.939 1.00 31.34 191 ALA A C 1
ATOM 1399 O O . ALA A 1 191 ? 49.545 20.676 20.217 1.00 31.34 191 ALA A O 1
ATOM 1400 N N . ALA A 1 192 ? 50.853 21.742 18.729 1.00 33.97 192 ALA A N 1
ATOM 1401 C CA . ALA A 1 192 ? 50.691 20.861 17.584 1.00 33.97 192 ALA A CA 1
ATOM 1402 C C . ALA A 1 192 ? 51.556 19.593 17.696 1.00 33.97 192 ALA A C 1
ATOM 1404 O O . ALA A 1 192 ? 52.684 19.686 18.171 1.00 33.97 192 ALA A O 1
ATOM 1405 N N . ALA A 1 193 ? 51.063 18.461 17.176 1.00 30.52 193 ALA A N 1
ATOM 1406 C CA . ALA A 1 193 ? 51.768 17.562 16.244 1.00 30.52 193 ALA A CA 1
ATOM 1407 C C . ALA A 1 193 ? 51.078 16.187 16.142 1.00 30.52 193 ALA A C 1
ATOM 1409 O O . ALA A 1 193 ? 50.835 15.533 17.148 1.00 30.52 193 ALA A O 1
ATOM 1410 N N . GLY A 1 194 ? 50.881 15.725 14.902 1.00 29.56 194 GLY A N 1
ATOM 1411 C CA . GLY A 1 194 ? 50.991 14.310 14.528 1.00 29.56 194 GLY A CA 1
ATOM 1412 C C . GLY A 1 194 ? 49.806 13.393 14.837 1.00 29.56 194 GLY A C 1
ATOM 1413 O O . GLY A 1 194 ? 49.715 12.822 15.914 1.00 29.56 194 GLY A O 1
ATOM 1414 N N . GLY A 1 195 ? 48.967 13.129 13.834 1.00 29.52 195 GLY A N 1
ATOM 1415 C CA . GLY A 1 195 ? 48.007 12.026 13.888 1.00 29.52 195 GLY A CA 1
ATOM 1416 C C . GLY A 1 195 ? 47.183 11.939 12.614 1.00 29.52 195 GLY A C 1
ATOM 1417 O O . GLY A 1 195 ? 46.331 12.782 12.366 1.00 29.52 195 GLY A O 1
ATOM 1418 N N . VAL A 1 196 ? 47.488 10.943 11.788 1.00 30.20 196 VAL A N 1
ATOM 1419 C CA . VAL A 1 196 ? 46.860 10.651 10.496 1.00 30.20 196 VAL A CA 1
ATOM 1420 C C . VAL A 1 196 ? 45.337 10.580 10.644 1.00 30.20 196 VAL A C 1
ATOM 1422 O O . VAL A 1 196 ? 44.813 9.737 11.368 1.00 30.20 196 VAL A O 1
ATOM 1425 N N . ALA A 1 197 ? 44.629 11.470 9.948 1.00 31.30 197 ALA A N 1
ATOM 1426 C CA . ALA A 1 197 ? 43.180 11.437 9.836 1.00 31.30 197 ALA A CA 1
ATOM 1427 C C . ALA A 1 197 ? 42.764 10.173 9.069 1.00 31.30 197 ALA A C 1
ATOM 1429 O O . ALA A 1 197 ? 42.969 10.069 7.860 1.00 31.30 197 ALA A O 1
ATOM 1430 N N . VAL A 1 198 ? 42.182 9.202 9.772 1.00 30.41 198 VAL A N 1
ATOM 1431 C CA . VAL A 1 198 ? 41.442 8.107 9.141 1.00 30.41 198 VAL A CA 1
ATOM 1432 C C . VAL A 1 198 ? 40.149 8.716 8.608 1.00 30.41 198 VAL A C 1
ATOM 1434 O O . VAL A 1 198 ? 39.209 8.981 9.355 1.00 30.41 198 VAL A O 1
ATOM 1437 N N . ALA A 1 199 ? 40.142 9.010 7.310 1.00 30.33 199 ALA A N 1
ATOM 1438 C CA . ALA A 1 199 ? 38.952 9.417 6.585 1.00 30.33 199 ALA A CA 1
ATOM 1439 C C . ALA A 1 199 ? 37.926 8.277 6.646 1.00 30.33 199 ALA A C 1
ATOM 1441 O O . ALA A 1 199 ? 38.123 7.212 6.061 1.00 30.33 199 ALA A O 1
ATOM 1442 N N . VAL A 1 200 ? 36.830 8.497 7.369 1.00 31.66 200 VAL A N 1
ATOM 1443 C CA . VAL A 1 200 ? 35.650 7.638 7.290 1.00 31.66 200 VAL A CA 1
ATOM 1444 C C . VAL A 1 200 ? 35.021 7.884 5.923 1.00 31.66 200 VAL A C 1
ATOM 1446 O O . VAL A 1 200 ? 34.396 8.916 5.685 1.00 31.66 200 VAL A O 1
ATOM 1449 N N . VAL A 1 201 ? 35.230 6.938 5.008 1.00 29.70 201 VAL A N 1
ATOM 1450 C CA . VAL A 1 201 ? 34.504 6.857 3.741 1.00 29.70 201 VAL A CA 1
ATOM 1451 C C . VAL A 1 201 ? 33.059 6.501 4.079 1.00 29.70 201 VAL A C 1
ATOM 1453 O O . VAL A 1 201 ? 32.704 5.337 4.241 1.00 29.70 201 VAL A O 1
ATOM 1456 N N . ALA A 1 202 ? 32.219 7.520 4.227 1.00 32.88 202 ALA A N 1
ATOM 1457 C CA . ALA A 1 202 ? 30.788 7.345 4.083 1.00 32.88 202 ALA A CA 1
ATOM 1458 C C . ALA A 1 202 ? 30.522 7.093 2.593 1.00 32.88 202 ALA A C 1
ATOM 1460 O O . ALA A 1 202 ? 30.754 7.973 1.763 1.00 32.88 202 ALA A O 1
ATOM 1461 N N . CYS A 1 203 ? 30.076 5.884 2.248 1.00 28.72 203 CYS A N 1
ATOM 1462 C CA . CYS A 1 203 ? 29.555 5.560 0.924 1.00 28.72 203 CYS A CA 1
ATOM 1463 C C . CYS A 1 203 ? 28.302 6.402 0.648 1.00 28.72 203 CYS A C 1
ATOM 1465 O O . CYS A 1 203 ? 27.175 5.965 0.861 1.00 28.72 203 CYS A O 1
ATOM 1467 N N . ALA A 1 204 ? 28.505 7.627 0.174 1.00 32.00 204 ALA A N 1
ATOM 1468 C CA . ALA A 1 204 ? 27.506 8.361 -0.574 1.00 32.00 204 ALA A CA 1
ATOM 1469 C C . ALA A 1 204 ? 27.466 7.747 -1.978 1.00 32.00 204 ALA A C 1
ATOM 1471 O O . ALA A 1 204 ? 28.384 7.942 -2.775 1.00 32.00 204 ALA A O 1
ATOM 1472 N N . ALA A 1 205 ? 26.420 6.979 -2.283 1.00 32.53 205 ALA A N 1
ATOM 1473 C CA . ALA A 1 205 ? 26.093 6.647 -3.662 1.00 32.53 205 ALA A CA 1
ATOM 1474 C C . ALA A 1 205 ? 25.668 7.949 -4.362 1.00 32.53 205 ALA A C 1
ATOM 1476 O O . ALA A 1 205 ? 24.514 8.369 -4.306 1.00 32.53 205 ALA A O 1
ATOM 1477 N N . ALA A 1 206 ? 26.645 8.642 -4.942 1.00 33.25 206 ALA A N 1
ATOM 1478 C CA . ALA A 1 206 ? 26.432 9.836 -5.734 1.00 33.25 206 ALA A CA 1
ATOM 1479 C C . ALA A 1 206 ? 25.789 9.446 -7.073 1.00 33.25 206 ALA A C 1
ATOM 1481 O O . ALA A 1 206 ? 26.412 8.791 -7.907 1.00 33.25 206 ALA A O 1
ATOM 1482 N N . PHE A 1 207 ? 24.551 9.886 -7.295 1.00 33.84 207 PHE A N 1
ATOM 1483 C CA . PHE A 1 207 ? 23.991 10.010 -8.637 1.00 33.84 207 PHE A CA 1
ATOM 1484 C C . PHE A 1 207 ? 24.715 11.158 -9.351 1.00 33.84 207 PHE A C 1
ATOM 1486 O O . PHE A 1 207 ? 24.375 12.328 -9.186 1.00 33.84 207 PHE A O 1
ATOM 1493 N N . ALA A 1 208 ? 25.739 10.828 -10.134 1.00 28.98 208 ALA A N 1
ATOM 1494 C CA . ALA A 1 208 ? 26.309 11.738 -11.115 1.00 28.98 208 ALA A CA 1
ATOM 1495 C C . ALA A 1 208 ? 25.556 11.555 -12.440 1.00 28.98 208 ALA A C 1
ATOM 1497 O O . ALA A 1 208 ? 25.852 10.646 -13.212 1.00 28.98 208 ALA A O 1
ATOM 1498 N N . VAL A 1 209 ? 24.575 12.417 -12.712 1.00 34.16 209 VAL A N 1
ATOM 1499 C CA . VAL A 1 209 ? 24.104 12.632 -14.086 1.00 34.16 209 VAL A CA 1
ATOM 1500 C C . VAL A 1 209 ? 25.054 13.647 -14.708 1.00 34.16 209 VAL A C 1
ATOM 1502 O O . VAL A 1 209 ? 24.957 14.848 -14.469 1.00 34.16 209 VAL A O 1
ATOM 1505 N N . SER A 1 210 ? 26.029 13.155 -15.466 1.00 35.03 210 SER A N 1
ATOM 1506 C CA . SER A 1 210 ? 26.865 13.987 -16.324 1.00 35.03 210 SER A CA 1
ATOM 1507 C C . SER A 1 210 ? 26.019 14.522 -17.480 1.00 35.03 210 SER A C 1
ATOM 1509 O O . SER A 1 210 ? 25.684 13.772 -18.397 1.00 35.03 210 SER A O 1
ATOM 1511 N N . LEU A 1 211 ? 25.687 15.813 -17.447 1.00 33.59 211 LEU A N 1
ATOM 1512 C CA . LEU A 1 211 ? 25.132 16.534 -18.589 1.00 33.59 211 LEU A CA 1
ATOM 1513 C C . LEU A 1 211 ? 26.267 17.273 -19.319 1.00 33.59 211 LEU A C 1
ATOM 1515 O O . LEU A 1 211 ? 26.682 18.354 -18.921 1.00 33.59 211 LEU A O 1
ATOM 1519 N N . PHE A 1 212 ? 26.747 16.673 -20.403 1.00 33.97 212 PHE A N 1
ATOM 1520 C CA . PHE A 1 212 ? 27.383 17.338 -21.547 1.00 33.97 212 PHE A CA 1
ATOM 1521 C C . PHE A 1 212 ? 26.760 16.668 -22.780 1.00 33.97 212 PHE A C 1
ATOM 1523 O O . PHE A 1 212 ? 26.682 15.446 -22.808 1.00 33.97 212 PHE A O 1
ATOM 1530 N N . ALA A 1 213 ? 26.281 17.315 -23.835 1.00 33.25 213 ALA A N 1
ATOM 1531 C CA . ALA A 1 213 ? 26.117 18.710 -24.220 1.00 33.25 213 ALA A CA 1
ATOM 1532 C C . ALA A 1 213 ? 25.087 18.726 -25.377 1.00 33.25 213 ALA A C 1
ATOM 1534 O O . ALA A 1 213 ? 24.975 17.714 -26.072 1.00 33.25 213 ALA A O 1
ATOM 1535 N N . SER A 1 214 ? 24.373 19.843 -25.589 1.00 31.77 214 SER A N 1
ATOM 1536 C CA . SER A 1 214 ? 23.952 20.410 -26.899 1.00 31.77 214 SER A CA 1
ATOM 1537 C C . SER A 1 214 ? 22.853 21.466 -26.699 1.00 31.77 214 SER A C 1
ATOM 1539 O O . SER A 1 214 ? 21.690 21.094 -26.580 1.00 31.77 214 SER A O 1
ATOM 1541 N N . VAL A 1 215 ? 23.224 22.749 -26.585 1.00 37.88 215 VAL A N 1
ATOM 1542 C CA . VAL A 1 215 ? 23.047 23.853 -27.564 1.00 37.88 215 VAL A CA 1
ATOM 1543 C C . VAL A 1 215 ? 24.014 24.963 -27.154 1.00 37.88 215 VAL A C 1
ATOM 1545 O O . VAL A 1 215 ? 24.090 25.237 -25.936 1.00 37.88 215 VAL A O 1
#

Mean predicted aligned error: 12.29 Å

Nearest PDB structures (foldseek):
  1gxs-assembly1_D  TM=7.748E-01  e=7.716E-06  Sorghum bicolor
  1bcs-assembly1_B  TM=8.347E-01  e=1.200E-04  Triticum aestivum
  4az0-assembly1_B-2  TM=6.382E-01  e=4.035E-04  Homo sapiens

Foldseek 3Di:
DQPCQVVQAVCLVVVNAAEDEFECQAPPCHVLNVQVSQQSYDHPNRRHDPDQWAAFDAFPVRDGQATWADDSRYIY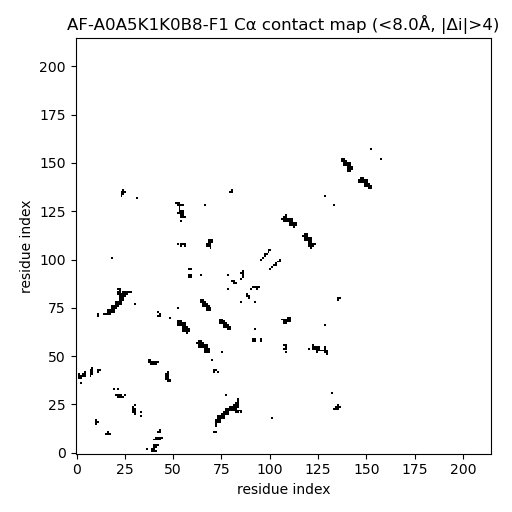YYGYQAYDCRCVRPVRSVVCCCDPPVVHDNQQRYWDQDPVRDTAGHNHGDVVSSDSGDHHDQWDFDDDPDRPDTDHDPPVVVVVVVVCVVPDDPPPDDPDPPPDPDDDDDDDDDDDDDDDDPDDPPPDPDPDPDDDDDD

Sequence (215 aa):
MAFLTELATNASEKNVAVMLYSGNDDSLVAHRGTEVVIQNTTFGGIQGFSRRPSTPWIDDAGLVGGVVHQERNWTYLLVEGAGHLISYQNPSRAFTVLREYILGHNTTGLLVSGPGGDISVAGGELAALAVDAIQGQTGIAVGSIFTTSTFNYPAATIAAWDAFIATATVATVLPQITGLVQNAQSSGALAAAGGVAVAVVACAAAFAVSLFASV

Organism: NCBI:txid34458

Secondary structure (DSSP, 8-state):
--TTHHHHHHHHHTT--EEEEEETT-SSS-HHHHHHHHHHSEETTEES-SS---EEEE-TTSSEEEEEEEETTEEEEEETT--S-HHHH-HHHHHHHIIIIISS---TTBEEE-TTS-EEETT---GGG-SSS----SEEEESSSS-SEEEE--HHHHHHHHHHHTT------------------------------------------------